Protein AF-A0A1H7UWY0-F1 (afdb_monomer_lite)

Foldseek 3Di:
DDLDQDLAPDAAKAKAFDPQAAPDCPRPLNVVLVVVVADEDEDDDQDDGRIKIAGLVSSYIYHDDPPDDPYDHPPNDHDYSVVVVVVSVVCVVCVPPPPPPCPPVSVVVVVVVVVCVVVVVVVVVVVLVVVCVVVDDLVRLQLVLLVLQCPDPVCVVPPVVRDSVVSVVLCPPPQNVVVSVVCVVVSPHSNVCSVCVVVSRD

pLDDT: mean 87.14, std 12.64, range [29.8, 98.38]

Sequence (202 aa):
MSNERKLKEGAATFYIYDKNLHHKDNDPFLLWLKDEGFKVELFGHSNVDNAIYVNINSKVYTWGMAGVGLCPVVGNHAIHIDEFKQIYGIFKKYSNFVFSIYTEEEQKKYDEYMAMIPIWEEQAKRAKEEYFALNPTFEKWISDVADCIVNDPWYKEHRPDYSKEEILKVAEDPWYKKLLVGYFREQDMPANIASEWDIITM

Structure (mmCIF, N/CA/C/O backbone):
data_AF-A0A1H7UWY0-F1
#
_entry.id   AF-A0A1H7UWY0-F1
#
loop_
_atom_site.group_PDB
_atom_site.id
_atom_site.type_symbol
_atom_site.label_atom_id
_atom_site.label_alt_id
_atom_site.label_comp_id
_atom_site.label_asym_id
_atom_site.label_entity_id
_atom_site.label_seq_id
_atom_site.pdbx_PDB_ins_code
_atom_site.Cartn_x
_atom_site.Cartn_y
_atom_site.Cartn_z
_atom_site.occupancy
_atom_site.B_iso_or_equiv
_atom_site.auth_seq_id
_atom_site.auth_comp_id
_atom_site.auth_asym_id
_atom_site.auth_atom_id
_atom_site.pdbx_PDB_model_num
ATOM 1 N N . MET A 1 1 ? 5.602 20.736 -21.459 1.00 34.41 1 MET A N 1
ATOM 2 C CA . MET A 1 1 ? 6.774 19.856 -21.263 1.00 34.41 1 MET A CA 1
ATOM 3 C C . MET A 1 1 ? 7.424 19.659 -22.621 1.00 34.41 1 MET A C 1
ATOM 5 O O . MET A 1 1 ? 6.695 19.450 -23.582 1.00 34.41 1 MET A O 1
ATOM 9 N N . SER A 1 2 ? 8.738 19.858 -22.731 1.00 29.80 2 SER A N 1
ATOM 10 C CA . SER A 1 2 ? 9.477 19.684 -23.989 1.00 29.80 2 SER A CA 1
ATOM 11 C C . SER A 1 2 ? 9.280 18.255 -24.515 1.00 29.80 2 SER A C 1
ATOM 13 O O . SER A 1 2 ? 9.452 17.310 -23.756 1.00 29.80 2 SER A O 1
ATOM 15 N N . ASN A 1 3 ? 8.902 18.099 -25.788 1.00 38.81 3 ASN A N 1
ATOM 16 C CA . ASN A 1 3 ? 8.724 16.810 -26.482 1.00 38.81 3 ASN A CA 1
ATOM 17 C C . ASN A 1 3 ? 10.066 16.149 -26.871 1.00 38.81 3 ASN A C 1
ATOM 19 O O . ASN A 1 3 ? 10.125 15.332 -27.796 1.00 38.81 3 ASN A O 1
ATOM 23 N N . GLU A 1 4 ? 11.165 16.542 -26.232 1.00 46.50 4 GLU A N 1
ATOM 24 C CA . GLU A 1 4 ? 12.482 15.988 -26.517 1.00 46.50 4 GLU A CA 1
ATOM 25 C C . GLU A 1 4 ? 12.571 14.556 -25.973 1.00 46.50 4 GLU A C 1
ATOM 27 O O . GLU A 1 4 ? 12.045 14.243 -24.912 1.00 46.50 4 GLU A O 1
ATOM 32 N N . ARG A 1 5 ? 13.159 13.656 -26.769 1.00 56.62 5 ARG A N 1
ATOM 33 C CA . ARG A 1 5 ? 13.434 12.266 -26.391 1.00 56.62 5 ARG A CA 1
ATOM 34 C C . ARG A 1 5 ? 14.942 12.142 -26.240 1.00 56.62 5 ARG A C 1
ATOM 36 O O . ARG A 1 5 ? 15.619 12.037 -27.261 1.00 56.62 5 ARG A O 1
ATOM 43 N N . LYS A 1 6 ? 15.465 12.189 -25.016 1.00 69.12 6 LYS A N 1
ATOM 44 C CA . LYS A 1 6 ? 16.912 12.049 -24.769 1.00 69.12 6 LYS A CA 1
ATOM 45 C C . LYS A 1 6 ? 17.239 10.768 -24.010 1.00 69.12 6 LYS A C 1
ATOM 47 O O . LYS A 1 6 ? 16.462 10.300 -23.177 1.00 69.12 6 LYS A O 1
ATOM 52 N N . LEU A 1 7 ? 18.439 10.232 -24.231 1.00 69.56 7 LEU A N 1
ATOM 53 C CA . LEU A 1 7 ? 18.969 9.088 -23.477 1.00 69.56 7 LEU A CA 1
ATOM 54 C C . LEU A 1 7 ? 19.039 9.355 -21.962 1.00 69.56 7 LEU A C 1
ATOM 56 O O . LEU A 1 7 ? 18.802 8.453 -21.162 1.00 69.56 7 LEU A O 1
ATOM 60 N N . LYS A 1 8 ? 19.366 10.595 -21.574 1.00 63.41 8 LYS A N 1
ATOM 61 C CA . LYS A 1 8 ? 19.562 11.012 -20.172 1.00 63.41 8 LYS A CA 1
ATOM 62 C C . LYS A 1 8 ? 18.269 11.401 -19.446 1.00 63.41 8 LYS A C 1
ATOM 64 O O . LYS A 1 8 ? 18.325 11.733 -18.266 1.00 63.41 8 LYS A O 1
ATOM 69 N N . GLU A 1 9 ? 17.127 11.412 -20.130 1.00 62.12 9 GLU A N 1
ATOM 70 C CA . GLU A 1 9 ? 15.845 11.758 -19.514 1.00 62.12 9 GLU A CA 1
ATOM 71 C C . GLU A 1 9 ? 15.217 10.521 -18.850 1.00 62.12 9 GLU A C 1
ATOM 73 O O . GLU A 1 9 ? 14.937 9.511 -19.500 1.00 62.12 9 GLU A O 1
ATOM 78 N N . GLY A 1 10 ? 14.996 10.604 -17.534 1.00 59.41 10 GLY A N 1
ATOM 79 C CA . GLY A 1 10 ? 14.448 9.522 -16.708 1.00 59.41 10 GLY A CA 1
ATOM 80 C C . GLY A 1 10 ? 15.500 8.565 -16.121 1.00 59.41 10 GLY A C 1
ATOM 81 O O . GLY A 1 10 ? 16.693 8.695 -16.369 1.00 59.41 10 GLY A O 1
ATOM 82 N N . ALA A 1 11 ? 15.042 7.597 -15.318 1.00 66.69 11 ALA A N 1
ATOM 83 C CA . ALA A 1 11 ? 15.881 6.635 -14.584 1.00 66.69 11 ALA A CA 1
ATOM 84 C C . ALA A 1 11 ? 15.815 5.197 -15.148 1.00 66.69 11 ALA A C 1
ATOM 86 O O . ALA A 1 11 ? 15.957 4.230 -14.406 1.00 66.69 11 ALA A O 1
ATOM 87 N N . ALA A 1 12 ? 15.551 5.040 -16.449 1.00 83.19 12 ALA A N 1
ATOM 88 C CA . ALA A 1 12 ? 15.155 3.755 -17.038 1.00 83.19 12 ALA A CA 1
ATOM 89 C C . ALA A 1 12 ? 16.067 3.288 -18.187 1.00 83.19 12 ALA A C 1
ATOM 91 O O . ALA A 1 12 ? 15.601 2.683 -19.156 1.00 83.19 12 ALA A O 1
ATOM 92 N N . THR A 1 13 ? 17.366 3.590 -18.104 1.00 92.69 13 THR A N 1
ATOM 93 C CA . THR A 1 13 ? 18.346 3.104 -19.083 1.00 92.69 13 THR A CA 1
ATOM 94 C C . THR A 1 13 ? 18.921 1.760 -18.659 1.00 92.69 13 THR A C 1
ATOM 96 O O . THR A 1 13 ? 19.426 1.606 -17.549 1.00 92.69 13 THR A O 1
ATOM 99 N N . PHE A 1 14 ? 18.890 0.795 -19.569 1.00 94.56 14 PHE A N 1
ATOM 100 C CA . PHE A 1 14 ? 19.542 -0.499 -19.429 1.00 94.56 14 PHE A CA 1
ATOM 101 C C . PHE A 1 14 ? 20.822 -0.514 -20.255 1.00 94.56 14 PHE A C 1
ATOM 103 O O . PHE A 1 14 ? 20.837 -0.034 -21.390 1.00 94.56 14 PHE A O 1
ATOM 110 N N . TYR A 1 15 ? 21.888 -1.069 -19.683 1.00 93.88 15 TYR A N 1
ATOM 111 C CA . TYR A 1 15 ? 23.100 -1.386 -20.425 1.00 93.88 15 TYR A CA 1
ATOM 112 C C . TYR A 1 15 ? 23.024 -2.839 -20.868 1.00 93.88 15 TYR A C 1
ATOM 114 O O . TYR A 1 15 ? 22.853 -3.732 -20.044 1.00 93.88 15 TYR A O 1
ATOM 122 N N . ILE A 1 16 ? 23.108 -3.071 -22.168 1.00 94.81 16 ILE A N 1
ATOM 123 C CA . ILE A 1 16 ? 22.978 -4.395 -22.760 1.00 94.81 16 ILE A CA 1
ATOM 124 C C . ILE A 1 16 ? 24.326 -4.767 -23.351 1.00 94.81 16 ILE A C 1
ATOM 126 O O . ILE A 1 16 ? 24.886 -4.005 -24.143 1.00 94.81 16 ILE A O 1
ATOM 130 N N . TYR A 1 17 ? 24.833 -5.934 -22.965 1.00 93.81 17 TYR A N 1
ATOM 131 C CA . TYR A 1 17 ? 26.036 -6.510 -23.542 1.00 93.81 17 TYR A CA 1
ATOM 132 C C . TYR A 1 17 ? 25.735 -7.902 -24.088 1.00 93.81 17 TYR A C 1
ATOM 134 O O . TYR A 1 17 ? 25.351 -8.797 -23.340 1.00 93.81 17 TYR A O 1
ATOM 142 N N . ASP A 1 18 ? 25.933 -8.099 -25.389 1.00 92.81 18 ASP A N 1
ATOM 143 C CA . ASP A 1 18 ? 25.704 -9.390 -26.031 1.00 92.81 18 ASP A CA 1
ATOM 144 C C . ASP A 1 18 ? 26.638 -9.591 -27.221 1.00 92.81 18 ASP A C 1
ATOM 146 O O . ASP A 1 18 ? 26.755 -8.724 -28.082 1.00 92.81 18 ASP A O 1
ATOM 150 N N . LYS A 1 19 ? 27.289 -10.755 -27.303 1.00 90.69 19 LYS A N 1
ATOM 151 C CA . LYS A 1 19 ? 28.262 -11.071 -28.366 1.00 90.69 19 LYS A CA 1
ATOM 152 C C . LYS A 1 19 ? 27.645 -11.125 -29.766 1.00 90.69 19 LYS A C 1
ATOM 154 O O . LYS A 1 19 ? 28.377 -11.110 -30.753 1.00 90.69 19 LYS A O 1
ATOM 159 N N . ASN A 1 20 ? 26.324 -11.261 -29.845 1.00 87.62 20 ASN A N 1
ATOM 160 C CA . ASN A 1 20 ? 25.591 -11.288 -31.106 1.00 87.62 20 ASN A CA 1
ATOM 161 C C . ASN A 1 20 ? 25.199 -9.886 -31.591 1.00 87.62 20 ASN A C 1
ATOM 163 O O . ASN A 1 20 ? 24.578 -9.772 -32.643 1.00 87.62 20 ASN A O 1
ATOM 167 N N . LEU A 1 21 ? 25.511 -8.839 -30.820 1.00 89.44 21 LEU A N 1
ATOM 168 C CA . LEU A 1 21 ? 25.145 -7.468 -31.135 1.00 89.44 21 LEU A CA 1
ATOM 169 C C . LEU A 1 21 ? 26.217 -6.825 -32.020 1.00 89.44 21 LEU A C 1
ATOM 171 O O . LEU A 1 21 ? 27.367 -6.630 -31.618 1.00 89.44 21 LEU A O 1
ATOM 175 N N . HIS A 1 22 ? 25.817 -6.436 -33.224 1.00 85.19 22 HIS A N 1
ATOM 176 C CA . HIS A 1 22 ? 26.724 -5.886 -34.222 1.00 85.19 22 HIS A CA 1
ATOM 177 C C . HIS A 1 22 ? 26.339 -4.466 -34.630 1.00 85.19 22 HIS A C 1
ATOM 179 O O . HIS A 1 22 ? 25.165 -4.149 -34.802 1.00 85.19 22 HIS A O 1
ATOM 185 N N . HIS A 1 23 ? 27.350 -3.632 -34.893 1.00 79.62 23 HIS A N 1
ATOM 186 C CA . HIS A 1 23 ? 27.241 -2.270 -35.439 1.00 79.62 23 HIS A CA 1
ATOM 187 C C . HIS A 1 23 ? 26.724 -2.228 -36.902 1.00 79.62 23 HIS A C 1
ATOM 189 O O . HIS A 1 23 ? 27.227 -1.487 -37.746 1.00 79.62 23 HIS A O 1
ATOM 195 N N . LYS A 1 24 ? 25.735 -3.058 -37.248 1.00 81.56 24 LYS A N 1
ATOM 196 C CA . LYS A 1 24 ? 25.146 -3.162 -38.586 1.00 81.56 24 LYS A CA 1
ATOM 197 C C . LYS A 1 24 ? 23.663 -2.834 -38.520 1.00 81.56 24 LYS A C 1
ATOM 199 O O . LYS A 1 24 ? 22.949 -3.347 -37.669 1.00 81.56 24 LYS A O 1
ATOM 204 N N . ASP A 1 25 ? 23.173 -2.048 -39.474 1.00 74.94 25 ASP A N 1
ATOM 205 C CA . ASP A 1 25 ? 21.766 -1.625 -39.508 1.00 74.94 25 ASP A CA 1
ATOM 206 C C . ASP A 1 25 ? 20.748 -2.771 -39.608 1.00 74.94 25 ASP A C 1
ATOM 208 O O . ASP A 1 25 ? 19.576 -2.569 -39.280 1.00 74.94 25 ASP A O 1
ATOM 212 N N . ASN A 1 26 ? 21.192 -3.949 -40.055 1.00 85.50 26 ASN A N 1
ATOM 213 C CA . ASN A 1 26 ? 20.399 -5.168 -40.184 1.00 85.50 26 ASN A CA 1
ATOM 214 C C . ASN A 1 26 ? 20.529 -6.130 -38.989 1.00 85.50 26 ASN A C 1
ATOM 216 O O . ASN A 1 26 ? 20.065 -7.266 -39.082 1.00 85.50 26 ASN A O 1
ATOM 220 N N . ASP A 1 27 ? 21.167 -5.708 -37.897 1.00 91.81 27 ASP A N 1
ATOM 221 C CA . ASP A 1 27 ? 21.230 -6.492 -36.669 1.00 91.81 27 ASP A CA 1
ATOM 222 C C . ASP A 1 27 ? 19.805 -6.802 -36.149 1.00 91.81 27 ASP A C 1
ATOM 224 O O . ASP A 1 27 ? 18.975 -5.886 -36.047 1.00 91.81 27 ASP A O 1
ATOM 228 N N . PRO A 1 28 ? 19.482 -8.071 -35.822 1.00 94.38 28 PRO A N 1
ATOM 229 C CA . PRO A 1 28 ? 18.132 -8.462 -35.418 1.00 94.38 28 PRO A CA 1
ATOM 230 C C . PRO A 1 28 ? 17.597 -7.704 -34.201 1.00 94.38 28 PRO A C 1
ATOM 232 O O . PRO A 1 28 ? 16.393 -7.455 -34.108 1.00 94.38 28 PRO A O 1
ATOM 235 N N . PHE A 1 29 ? 18.466 -7.339 -33.257 1.00 95.25 29 PHE A N 1
ATOM 236 C CA . PHE A 1 29 ? 18.055 -6.598 -32.075 1.00 95.25 29 PHE A CA 1
ATOM 237 C C . PHE A 1 29 ? 17.784 -5.129 -32.400 1.00 95.25 29 PHE A C 1
ATOM 239 O O . PHE A 1 29 ? 16.782 -4.586 -31.937 1.00 95.25 29 PHE A O 1
ATOM 246 N N . LEU A 1 30 ? 18.594 -4.505 -33.260 1.00 93.56 30 LEU A N 1
ATOM 247 C CA . LEU A 1 30 ? 18.342 -3.133 -33.714 1.00 93.56 30 LEU A CA 1
ATOM 248 C C . LEU A 1 30 ? 17.053 -3.021 -34.533 1.00 93.56 30 LEU A C 1
ATOM 250 O O . LEU A 1 30 ? 16.309 -2.054 -34.372 1.00 93.56 30 LEU A O 1
ATOM 254 N N . LEU A 1 31 ? 16.772 -4.001 -35.396 1.00 95.06 31 LEU A N 1
ATOM 255 C CA . LEU A 1 31 ? 15.511 -4.060 -36.138 1.00 95.06 31 LEU A CA 1
ATOM 256 C C . LEU A 1 31 ? 14.316 -4.192 -35.190 1.00 95.06 31 LEU A C 1
ATOM 258 O O . LEU A 1 31 ? 13.332 -3.475 -35.350 1.00 95.06 31 LEU A O 1
ATOM 262 N N . TRP A 1 32 ? 14.432 -5.041 -34.167 1.00 96.50 32 TRP A N 1
ATOM 263 C CA . TRP A 1 32 ? 13.403 -5.188 -33.140 1.00 96.50 32 TRP A CA 1
ATOM 264 C C . TRP A 1 32 ? 13.196 -3.895 -32.330 1.00 96.50 32 TRP A C 1
ATOM 266 O O . TRP A 1 32 ? 12.060 -3.485 -32.118 1.00 96.50 32 TRP A O 1
ATOM 276 N N . LEU A 1 33 ? 14.269 -3.191 -31.944 1.00 95.31 33 LEU A N 1
ATOM 277 C CA . LEU A 1 33 ? 14.169 -1.884 -31.280 1.00 95.31 33 LEU A CA 1
ATOM 278 C C . LEU A 1 33 ? 13.436 -0.858 -32.160 1.00 95.31 33 LEU A C 1
ATOM 280 O O . LEU A 1 33 ? 12.570 -0.130 -31.675 1.00 95.31 33 LEU A O 1
ATOM 284 N N . LYS A 1 34 ? 13.756 -0.806 -33.459 1.00 94.44 34 LYS A N 1
ATOM 285 C CA . LYS A 1 34 ? 13.090 0.089 -34.419 1.00 94.44 34 LYS A CA 1
ATOM 286 C C . LYS A 1 34 ? 11.597 -0.239 -34.558 1.00 94.44 34 LYS A C 1
ATOM 288 O O . LYS A 1 34 ? 10.788 0.687 -34.542 1.00 94.44 34 LYS A O 1
ATOM 293 N N . ASP A 1 35 ? 11.237 -1.521 -34.641 1.00 96.12 35 ASP A N 1
ATOM 294 C CA . ASP A 1 35 ? 9.842 -1.992 -34.703 1.00 96.12 35 ASP A CA 1
ATOM 295 C C . ASP A 1 35 ? 9.047 -1.609 -33.441 1.00 96.12 35 ASP A C 1
ATOM 297 O O . ASP A 1 35 ? 7.921 -1.122 -33.511 1.00 96.12 35 ASP A O 1
ATOM 301 N N . GLU A 1 36 ? 9.690 -1.678 -32.274 1.00 94.62 36 GLU A N 1
ATOM 302 C CA . GLU A 1 36 ? 9.126 -1.226 -30.996 1.00 94.62 36 GLU A CA 1
ATOM 303 C C . GLU A 1 36 ? 9.091 0.313 -30.834 1.00 94.62 36 GLU A C 1
ATOM 305 O O . GLU A 1 36 ? 8.663 0.850 -29.800 1.00 94.62 36 GLU A O 1
ATOM 310 N N . GLY A 1 37 ? 9.509 1.056 -31.863 1.00 93.62 37 GLY A N 1
ATOM 311 C CA . GLY A 1 37 ? 9.442 2.514 -31.934 1.00 93.62 37 GLY A CA 1
ATOM 312 C C . GLY A 1 37 ? 10.591 3.242 -31.238 1.00 93.62 37 GLY A C 1
ATOM 313 O O . GLY A 1 37 ? 10.463 4.442 -30.958 1.00 93.62 37 GLY A O 1
ATOM 314 N N . PHE A 1 38 ? 11.693 2.546 -30.944 1.00 93.75 38 PHE A N 1
ATOM 315 C CA . PHE A 1 38 ? 12.902 3.173 -30.428 1.00 93.75 38 PHE A CA 1
ATOM 316 C C . PHE A 1 38 ? 13.662 3.923 -31.524 1.00 93.75 38 PHE A C 1
ATOM 318 O O . PHE A 1 38 ? 13.678 3.528 -32.691 1.00 93.75 38 PHE A O 1
ATOM 325 N N . LYS A 1 39 ? 14.318 5.019 -31.137 1.00 91.38 39 LYS A N 1
ATOM 326 C CA . LYS A 1 39 ? 15.138 5.848 -32.025 1.00 91.38 39 LYS A CA 1
ATOM 327 C C . LYS A 1 39 ? 16.599 5.810 -31.602 1.00 91.38 39 LYS A C 1
ATOM 329 O O . LYS A 1 39 ? 16.905 5.831 -30.414 1.00 91.38 39 LYS A O 1
ATOM 334 N N . VAL A 1 40 ? 17.497 5.792 -32.580 1.00 90.12 40 VAL A N 1
ATOM 335 C CA . VAL A 1 40 ? 18.928 5.939 -32.315 1.00 90.12 40 VAL A CA 1
ATOM 336 C C . VAL A 1 40 ? 19.248 7.392 -31.956 1.00 90.12 40 VAL A C 1
ATOM 338 O O . VAL A 1 40 ? 18.783 8.315 -32.626 1.00 90.12 40 VAL A O 1
ATOM 341 N N . GLU A 1 41 ? 20.058 7.592 -30.922 1.00 86.62 41 GLU A N 1
ATOM 342 C CA . GLU A 1 41 ? 20.702 8.868 -30.609 1.00 86.62 41 GLU A CA 1
ATOM 343 C C . GLU A 1 41 ? 22.214 8.661 -30.699 1.00 86.62 41 GLU A C 1
ATOM 345 O O . GLU A 1 41 ? 22.777 7.779 -30.053 1.00 86.62 41 GLU A O 1
ATOM 350 N N . LEU A 1 42 ? 22.880 9.428 -31.557 1.00 79.12 42 LEU A N 1
ATOM 351 C CA . LEU A 1 42 ? 24.310 9.268 -31.800 1.00 79.12 42 LEU A CA 1
ATOM 352 C C . LEU A 1 42 ? 25.086 10.198 -30.870 1.00 79.12 42 LEU A C 1
ATOM 354 O O . LEU A 1 42 ? 25.029 11.418 -31.013 1.00 79.12 42 LEU A O 1
ATOM 358 N N . PHE A 1 43 ? 25.834 9.615 -29.937 1.00 70.06 43 PHE A N 1
ATOM 359 C CA . PHE A 1 43 ? 26.798 10.338 -29.117 1.00 70.06 43 PHE A CA 1
ATOM 360 C C . PHE A 1 43 ? 28.202 10.037 -29.636 1.00 70.06 43 PHE A C 1
ATOM 362 O O . PHE A 1 43 ? 28.595 8.878 -29.669 1.00 70.06 43 PHE A O 1
ATOM 369 N N . GLY A 1 44 ? 28.957 11.076 -30.010 1.00 64.81 44 GLY A N 1
ATOM 370 C CA . GLY A 1 44 ? 30.393 10.996 -30.311 1.00 64.81 44 GLY A CA 1
ATOM 371 C C . GLY A 1 44 ? 30.824 9.853 -31.246 1.00 64.81 44 GLY A C 1
ATOM 372 O O . GLY A 1 44 ? 30.094 9.444 -32.146 1.00 64.81 44 GLY A O 1
ATOM 373 N N . HIS A 1 45 ? 32.046 9.354 -31.034 1.00 62.88 45 HIS A N 1
ATOM 374 C CA . HIS A 1 45 ? 32.591 8.188 -31.734 1.00 62.88 45 HIS A CA 1
ATOM 375 C C . HIS A 1 45 ? 32.330 6.923 -30.909 1.00 62.88 45 HIS A C 1
ATOM 377 O O . HIS A 1 45 ? 33.172 6.509 -30.113 1.00 62.88 45 HIS A O 1
ATOM 383 N N . SER A 1 46 ? 31.150 6.325 -31.066 1.00 62.81 46 SER A N 1
ATOM 384 C CA . SER A 1 46 ? 30.858 5.002 -30.508 1.00 62.81 46 SER A CA 1
ATOM 385 C C . SER A 1 46 ? 31.872 3.971 -31.013 1.00 62.81 46 SER A C 1
ATOM 387 O O . SER A 1 46 ? 32.135 3.907 -32.214 1.00 62.81 46 SER A O 1
ATOM 389 N N . ASN A 1 47 ? 32.462 3.194 -30.106 1.00 67.44 47 ASN A N 1
ATOM 390 C CA . ASN A 1 47 ? 33.619 2.349 -30.419 1.00 67.44 47 ASN A CA 1
ATOM 391 C C . ASN A 1 47 ? 33.595 0.966 -29.751 1.00 67.44 47 ASN A C 1
ATOM 393 O O . ASN A 1 47 ? 34.602 0.260 -29.803 1.00 67.44 47 ASN A O 1
ATOM 397 N N . VAL A 1 48 ? 32.484 0.583 -29.113 1.00 75.31 48 VAL A N 1
ATOM 398 C CA . VAL A 1 48 ? 32.359 -0.720 -28.451 1.00 75.31 48 VAL A CA 1
ATOM 399 C C . VAL A 1 48 ? 31.334 -1.572 -29.174 1.00 75.31 48 VAL A C 1
ATOM 401 O O . VAL A 1 48 ? 30.127 -1.402 -29.005 1.00 75.31 48 VAL A O 1
ATOM 404 N N . ASP A 1 49 ? 31.840 -2.541 -29.932 1.00 78.69 49 ASP A N 1
ATOM 405 C CA . ASP A 1 49 ? 31.021 -3.646 -30.412 1.00 78.69 49 ASP A CA 1
ATOM 406 C C . ASP A 1 49 ? 30.460 -4.432 -29.225 1.00 78.69 49 ASP A C 1
ATOM 408 O O . ASP A 1 49 ? 31.110 -4.579 -28.185 1.00 78.69 49 ASP A O 1
ATOM 412 N N . ASN A 1 50 ? 29.271 -5.003 -29.410 1.00 90.25 50 ASN A N 1
ATOM 413 C CA . ASN A 1 50 ? 28.570 -5.821 -28.423 1.00 90.25 50 ASN A CA 1
ATOM 414 C C . ASN A 1 50 ? 27.947 -5.066 -27.238 1.00 90.25 50 ASN A C 1
ATOM 416 O O . ASN A 1 50 ? 27.404 -5.726 -26.359 1.00 90.25 50 ASN A O 1
ATOM 420 N N . ALA A 1 51 ? 27.984 -3.727 -27.195 1.00 91.62 51 ALA A N 1
ATOM 421 C CA . ALA A 1 51 ? 27.431 -2.942 -26.088 1.00 91.62 51 ALA A CA 1
ATOM 422 C C . ALA A 1 51 ? 26.469 -1.832 -26.542 1.00 91.62 51 ALA A C 1
ATOM 424 O O . ALA A 1 51 ? 26.813 -1.012 -27.391 1.00 91.62 51 ALA A O 1
ATOM 425 N N . ILE A 1 52 ? 25.290 -1.741 -25.923 1.00 93.19 52 ILE A N 1
ATOM 426 C CA . ILE A 1 52 ? 24.266 -0.736 -26.250 1.00 93.19 52 ILE A CA 1
ATOM 427 C C . ILE A 1 52 ? 23.524 -0.271 -24.994 1.00 93.19 52 ILE A C 1
ATOM 429 O O . ILE A 1 52 ? 23.202 -1.054 -24.105 1.00 93.19 52 ILE A O 1
ATOM 433 N N . TYR A 1 53 ? 23.250 1.025 -24.915 1.00 93.12 53 TYR A N 1
ATOM 434 C CA . TYR A 1 53 ? 22.384 1.635 -23.914 1.00 93.12 53 TYR A CA 1
ATOM 435 C C . TYR A 1 53 ? 20.984 1.788 -24.496 1.00 93.12 53 TYR A C 1
ATOM 437 O O . TYR A 1 53 ? 20.838 2.322 -25.595 1.00 93.12 53 TYR A O 1
ATOM 445 N N . VAL A 1 54 ? 19.958 1.370 -23.757 1.00 94.31 54 VAL A N 1
ATOM 446 C CA . VAL A 1 54 ? 18.555 1.488 -24.176 1.00 94.31 54 VAL A CA 1
ATOM 447 C C . VAL A 1 54 ? 17.723 2.094 -23.051 1.00 94.31 54 VAL A C 1
ATOM 449 O O . VAL A 1 54 ? 17.586 1.499 -21.986 1.00 94.31 54 VAL A O 1
ATOM 452 N N . ASN A 1 55 ? 17.151 3.274 -23.286 1.00 92.44 55 ASN A N 1
ATOM 453 C CA . ASN A 1 55 ? 16.219 3.932 -22.373 1.00 92.44 55 ASN A CA 1
ATOM 454 C C . ASN A 1 55 ? 14.778 3.599 -22.775 1.00 92.44 55 ASN A C 1
ATOM 456 O O . ASN A 1 55 ? 14.315 3.981 -23.855 1.00 92.44 55 ASN A O 1
ATOM 460 N N . ILE A 1 56 ? 14.065 2.882 -21.902 1.00 91.00 56 ILE A N 1
ATOM 461 C CA . ILE A 1 56 ? 12.696 2.421 -22.180 1.00 91.00 56 ILE A CA 1
ATOM 462 C C . ILE A 1 5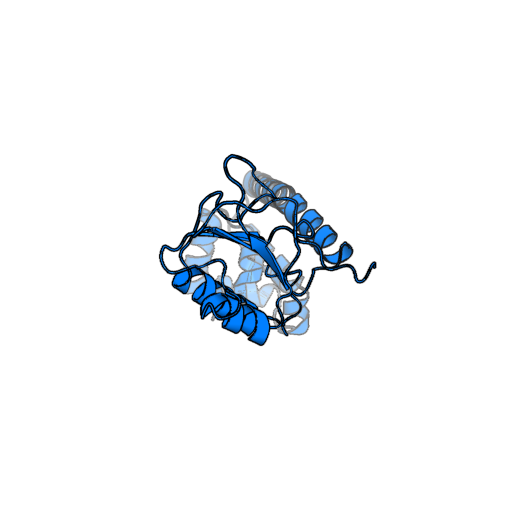6 ? 11.651 3.540 -22.096 1.00 91.00 56 ILE A C 1
ATOM 464 O O . ILE A 1 56 ? 10.627 3.451 -22.772 1.00 91.00 56 ILE A O 1
ATOM 468 N N . ASN A 1 57 ? 11.914 4.603 -21.327 1.00 86.25 57 ASN A N 1
ATOM 469 C CA . ASN A 1 57 ? 10.979 5.714 -21.141 1.00 86.25 57 ASN A CA 1
ATOM 470 C C . ASN A 1 57 ? 10.989 6.645 -22.354 1.00 86.25 57 ASN A C 1
ATOM 472 O O . ASN A 1 57 ? 9.942 6.929 -22.933 1.00 86.25 57 ASN A O 1
ATOM 476 N N . SER A 1 58 ? 12.175 7.099 -22.769 1.00 86.19 58 SER A N 1
ATOM 477 C CA . SER A 1 58 ? 12.314 7.980 -23.936 1.00 86.19 58 SER A CA 1
ATOM 478 C C . SER A 1 58 ? 12.282 7.220 -25.265 1.00 86.19 58 SER A C 1
ATOM 480 O O . SER A 1 58 ? 12.170 7.841 -26.327 1.00 86.19 58 SER A O 1
ATOM 482 N N . LYS A 1 59 ? 12.331 5.880 -25.215 1.00 90.62 59 LYS A N 1
ATOM 483 C CA . LYS A 1 59 ? 12.482 4.992 -26.373 1.00 90.62 59 LYS A CA 1
ATOM 484 C C . LYS A 1 59 ? 13.664 5.420 -27.244 1.00 90.62 59 LYS A C 1
ATOM 486 O O . LYS A 1 59 ? 13.534 5.626 -28.452 1.00 90.62 59 LYS A O 1
ATOM 491 N N . VAL A 1 60 ? 14.822 5.573 -26.614 1.00 91.62 60 VAL A N 1
ATOM 492 C CA . VAL A 1 60 ? 16.073 5.948 -27.278 1.00 91.62 60 VAL A CA 1
ATOM 493 C C . VAL A 1 60 ? 17.145 4.910 -26.989 1.00 91.62 60 VAL A C 1
ATOM 495 O O . VAL A 1 60 ? 17.200 4.370 -25.886 1.00 91.62 60 VAL A O 1
ATOM 498 N N . TYR A 1 61 ? 18.004 4.638 -27.968 1.00 92.75 61 TYR A N 1
ATOM 499 C CA . TYR A 1 61 ? 19.187 3.809 -27.771 1.00 92.75 61 TYR A CA 1
ATOM 500 C C . TYR A 1 61 ? 20.447 4.437 -28.366 1.00 92.75 61 TYR A C 1
ATOM 502 O O . TYR A 1 61 ? 20.386 5.210 -29.324 1.00 92.75 61 TYR A O 1
ATOM 510 N N . THR A 1 62 ? 21.602 4.074 -27.815 1.00 91.25 62 THR A N 1
ATOM 511 C CA . THR A 1 62 ? 22.916 4.451 -28.344 1.00 91.25 62 THR A CA 1
ATOM 512 C C . THR A 1 62 ? 23.952 3.374 -28.062 1.00 91.25 62 THR A C 1
ATOM 514 O O . THR A 1 62 ? 23.787 2.567 -27.152 1.00 91.25 62 THR A O 1
ATOM 517 N N . TRP A 1 63 ? 25.037 3.370 -28.821 1.00 90.81 63 TRP A N 1
ATOM 518 C CA . TRP A 1 63 ? 26.122 2.409 -28.665 1.00 90.81 63 TRP A CA 1
ATOM 519 C C . TRP A 1 63 ? 27.022 2.726 -27.472 1.00 90.81 63 TRP A C 1
ATOM 521 O O . TRP A 1 63 ? 27.199 3.884 -27.085 1.00 90.81 63 TRP A O 1
ATOM 531 N N . GLY A 1 64 ? 27.613 1.676 -26.904 1.00 86.94 64 GLY A N 1
ATOM 532 C CA . GLY A 1 64 ? 28.569 1.786 -25.815 1.00 86.94 64 GLY A CA 1
ATOM 533 C C . GLY A 1 64 ? 29.852 2.523 -26.207 1.00 86.94 64 GLY A C 1
ATOM 534 O O . GLY A 1 64 ? 30.274 2.542 -27.367 1.00 86.94 64 GLY A O 1
ATOM 535 N N . MET A 1 65 ? 30.492 3.116 -25.199 1.00 84.56 65 MET A N 1
ATOM 536 C CA . MET A 1 65 ? 31.802 3.753 -25.314 1.00 84.56 65 MET A CA 1
ATOM 537 C C . MET A 1 65 ? 32.765 3.174 -24.284 1.00 84.56 65 MET A C 1
ATOM 539 O O . MET A 1 65 ? 32.432 3.048 -23.103 1.00 84.56 65 MET A O 1
ATOM 543 N N . ALA A 1 66 ? 33.978 2.839 -24.718 1.00 77.75 66 ALA A N 1
ATOM 544 C CA . ALA A 1 66 ? 34.972 2.235 -23.841 1.00 77.75 66 ALA A CA 1
ATOM 545 C C . ALA A 1 66 ? 35.403 3.238 -22.761 1.00 77.75 66 ALA A C 1
ATOM 547 O O . ALA A 1 66 ? 35.870 4.332 -23.072 1.00 77.75 66 ALA A O 1
ATOM 548 N N . GLY A 1 67 ? 35.252 2.860 -21.488 1.00 74.56 67 GLY A N 1
ATOM 549 C CA . GLY A 1 67 ? 35.667 3.684 -20.348 1.00 74.56 67 GLY A CA 1
ATOM 550 C C . GLY A 1 67 ? 34.784 4.905 -20.066 1.00 74.56 67 GLY A C 1
ATOM 551 O O . GLY A 1 67 ? 35.151 5.723 -19.226 1.00 74.56 67 GLY A O 1
ATOM 552 N N . VAL A 1 68 ? 33.628 5.039 -20.729 1.00 78.06 68 VAL A N 1
ATOM 553 C CA . VAL A 1 68 ? 32.721 6.184 -20.560 1.00 78.06 68 VAL A CA 1
ATOM 554 C C . VAL A 1 68 ? 31.326 5.699 -20.169 1.00 78.06 68 VAL A C 1
ATOM 556 O O . VAL A 1 68 ? 30.604 5.120 -20.976 1.00 78.06 68 VAL A O 1
ATOM 559 N N . GLY A 1 69 ? 30.916 5.985 -18.931 1.00 80.69 69 GLY A N 1
ATOM 560 C CA . GLY A 1 69 ? 29.529 5.814 -18.498 1.00 80.69 69 GLY A CA 1
ATOM 561 C C . GLY A 1 69 ? 28.655 6.947 -19.035 1.00 80.69 69 GLY A C 1
ATOM 562 O O . GLY A 1 69 ? 28.717 8.064 -18.525 1.00 80.69 69 GLY A O 1
ATOM 563 N N . LEU A 1 70 ? 27.849 6.678 -20.068 1.00 81.38 70 LEU A N 1
ATOM 564 C CA . LEU A 1 70 ? 27.032 7.709 -20.733 1.00 81.38 70 LEU A CA 1
ATOM 565 C C . LEU A 1 70 ? 25.894 8.247 -19.852 1.00 81.38 70 LEU A C 1
ATOM 567 O O . LEU A 1 70 ? 25.563 9.437 -19.911 1.00 81.38 70 LEU A O 1
ATOM 571 N N . CYS A 1 71 ? 25.300 7.378 -19.037 1.00 82.38 71 CYS A N 1
ATOM 572 C CA . CYS A 1 71 ? 24.261 7.701 -18.068 1.00 82.38 71 CYS A CA 1
ATOM 573 C C . CYS A 1 71 ? 24.213 6.632 -16.959 1.00 82.38 71 CYS A C 1
ATOM 575 O O . CYS A 1 71 ? 24.779 5.549 -17.137 1.00 82.38 71 CYS A O 1
ATOM 577 N N . PRO A 1 72 ? 23.526 6.901 -15.834 1.00 85.50 72 PRO A N 1
ATOM 578 C CA . PRO A 1 72 ? 23.171 5.865 -14.869 1.00 85.50 72 PRO A CA 1
ATOM 579 C C . PRO A 1 72 ? 22.373 4.742 -15.540 1.00 85.50 72 PRO A C 1
ATOM 581 O O . PRO A 1 72 ? 21.580 5.002 -16.450 1.00 85.50 72 PRO A O 1
ATOM 584 N N . VAL A 1 73 ? 22.587 3.504 -15.094 1.00 88.75 73 VAL A N 1
ATOM 585 C CA . VAL A 1 73 ? 21.913 2.316 -15.633 1.00 88.75 73 VAL A CA 1
ATOM 586 C C . VAL A 1 73 ? 21.276 1.514 -14.512 1.00 88.75 73 VAL A C 1
ATOM 588 O O . VAL A 1 73 ? 21.790 1.473 -13.393 1.00 88.75 73 VAL A O 1
ATOM 591 N N . VAL A 1 74 ? 20.152 0.871 -14.810 1.00 89.50 74 VAL A N 1
ATOM 592 C CA . VAL A 1 74 ? 19.435 0.034 -13.843 1.00 89.50 74 VAL A CA 1
ATOM 593 C C . VAL A 1 74 ? 20.348 -1.100 -13.365 1.00 89.50 74 VAL A C 1
ATOM 595 O O . VAL A 1 74 ? 20.968 -1.789 -14.170 1.00 89.50 74 VAL A O 1
ATOM 598 N N . GLY A 1 75 ? 20.458 -1.267 -12.044 1.00 87.31 75 GLY A N 1
ATOM 599 C CA . GLY A 1 75 ? 21.250 -2.335 -11.421 1.00 87.31 75 GLY A CA 1
ATOM 600 C C . GLY A 1 75 ? 22.771 -2.138 -11.442 1.00 87.31 75 GLY A C 1
ATOM 601 O O . GLY A 1 75 ? 23.477 -2.936 -10.835 1.00 87.31 75 GLY A O 1
ATOM 602 N N . ASN A 1 76 ? 23.300 -1.081 -12.072 1.00 89.62 76 ASN A N 1
ATOM 603 C CA . ASN A 1 76 ? 24.747 -0.846 -12.223 1.00 89.62 76 ASN A CA 1
ATOM 604 C C . ASN A 1 76 ? 25.515 -2.003 -12.906 1.00 89.62 76 ASN A C 1
ATOM 606 O O . ASN A 1 76 ? 26.715 -2.166 -12.680 1.00 89.62 76 ASN A O 1
ATOM 610 N N . HIS A 1 77 ? 24.852 -2.800 -13.751 1.00 89.69 77 HIS A N 1
ATOM 611 C CA . HIS A 1 77 ? 25.477 -3.879 -14.522 1.00 89.69 77 HIS A CA 1
ATOM 612 C C . HIS A 1 77 ? 24.875 -3.996 -15.930 1.00 89.69 77 HIS A C 1
ATOM 614 O O . HIS A 1 77 ? 23.841 -3.400 -16.231 1.00 89.69 77 HIS A O 1
ATOM 620 N N . ALA A 1 78 ? 25.551 -4.748 -16.804 1.00 92.69 78 ALA A N 1
ATOM 621 C CA . ALA A 1 78 ? 25.008 -5.116 -18.108 1.00 92.69 78 ALA A CA 1
ATOM 622 C C . ALA A 1 78 ? 24.018 -6.285 -17.982 1.00 92.69 78 ALA A C 1
ATOM 624 O O . ALA A 1 78 ? 24.147 -7.098 -17.065 1.00 92.69 78 ALA A O 1
ATOM 625 N N . ILE A 1 79 ? 23.081 -6.386 -18.919 1.00 95.62 79 ILE A N 1
ATOM 626 C CA . ILE A 1 79 ? 22.188 -7.540 -19.108 1.00 95.62 79 ILE A CA 1
ATOM 627 C C . ILE A 1 79 ? 22.254 -8.041 -20.558 1.00 95.62 79 ILE A C 1
ATOM 629 O O . ILE A 1 79 ? 22.761 -7.340 -21.438 1.00 95.62 79 ILE A O 1
ATOM 633 N N . HIS A 1 80 ? 21.737 -9.236 -20.816 1.00 96.81 80 HIS A N 1
ATOM 634 C CA . HIS A 1 80 ? 21.637 -9.814 -22.155 1.00 96.81 80 HIS A CA 1
ATOM 635 C C . HIS A 1 80 ? 20.379 -9.356 -22.911 1.00 96.81 80 HIS A C 1
ATOM 637 O O . HIS A 1 80 ? 19.437 -8.787 -22.349 1.00 96.81 80 HIS A O 1
ATOM 643 N N . ILE A 1 81 ? 20.368 -9.577 -24.231 1.00 96.62 81 ILE A N 1
ATOM 644 C CA . ILE A 1 81 ? 19.270 -9.148 -25.115 1.00 96.62 81 ILE A CA 1
ATOM 645 C C . ILE A 1 81 ? 17.936 -9.801 -24.726 1.00 96.62 81 ILE A C 1
ATOM 647 O O . ILE A 1 81 ? 16.890 -9.149 -24.763 1.00 96.62 81 ILE A O 1
ATOM 651 N N . ASP A 1 82 ? 17.946 -11.089 -24.395 1.00 96.62 82 ASP A N 1
ATOM 652 C CA . ASP A 1 82 ? 16.756 -11.845 -24.009 1.00 96.62 82 ASP A CA 1
ATOM 653 C C . ASP A 1 82 ? 16.183 -11.362 -22.670 1.00 96.62 82 ASP A C 1
ATOM 655 O O . ASP A 1 82 ? 14.972 -11.154 -22.569 1.00 96.62 82 ASP A O 1
ATOM 659 N N . GLU A 1 83 ? 17.043 -11.089 -21.690 1.00 96.75 83 GLU A N 1
ATOM 660 C CA . GLU A 1 83 ? 16.674 -10.481 -20.408 1.00 96.75 83 GLU A CA 1
ATOM 661 C C . GLU A 1 83 ? 16.043 -9.100 -20.618 1.00 96.75 83 GLU A C 1
ATOM 663 O O . GLU A 1 83 ? 14.965 -8.812 -20.090 1.00 96.75 83 GLU A O 1
ATOM 668 N N . PHE A 1 84 ? 16.653 -8.263 -21.465 1.00 96.38 84 PHE A N 1
ATOM 669 C CA . PHE A 1 84 ? 16.091 -6.958 -21.799 1.00 96.38 84 PHE A CA 1
ATOM 670 C C . PHE A 1 84 ? 14.709 -7.077 -22.451 1.00 96.38 84 PHE A C 1
ATOM 672 O O . PHE A 1 84 ? 13.787 -6.354 -22.071 1.00 96.38 84 PHE A O 1
ATOM 679 N N . LYS A 1 85 ? 14.527 -8.000 -23.404 1.00 96.75 85 LYS A N 1
ATOM 680 C CA . LYS A 1 85 ? 13.225 -8.228 -24.052 1.00 96.75 85 LYS A CA 1
ATOM 681 C C . LYS A 1 85 ? 12.159 -8.685 -23.058 1.00 96.75 85 LYS A C 1
ATOM 683 O O . LYS A 1 85 ? 11.016 -8.239 -23.164 1.00 96.75 85 LYS A O 1
ATOM 688 N N . GLN A 1 86 ? 12.515 -9.531 -22.089 1.00 96.88 86 GLN A N 1
ATOM 689 C CA . GLN A 1 86 ? 11.600 -9.949 -21.023 1.00 96.88 86 GLN A CA 1
ATOM 690 C C . GLN A 1 86 ? 11.178 -8.759 -20.154 1.00 96.88 86 GLN A C 1
ATOM 692 O O . GLN A 1 86 ? 9.981 -8.530 -19.971 1.00 96.88 86 GLN A O 1
ATOM 697 N N . ILE A 1 87 ? 12.143 -7.960 -19.689 1.00 94.88 87 ILE A N 1
ATOM 698 C CA . ILE A 1 87 ? 11.882 -6.749 -18.899 1.00 94.88 87 ILE A CA 1
ATOM 699 C C . ILE A 1 87 ? 10.997 -5.785 -19.693 1.00 94.88 87 ILE A C 1
ATOM 701 O O . ILE A 1 87 ? 9.955 -5.348 -19.205 1.00 94.88 87 ILE A O 1
ATOM 705 N N . TYR A 1 88 ? 11.356 -5.502 -20.945 1.00 94.62 88 TYR A N 1
ATOM 706 C CA . TYR A 1 88 ? 10.572 -4.639 -21.819 1.00 94.62 88 TYR A CA 1
ATOM 707 C C . TYR A 1 88 ? 9.139 -5.151 -22.011 1.00 94.62 88 TYR A C 1
ATOM 709 O O . TYR A 1 88 ? 8.200 -4.358 -21.976 1.00 94.62 88 TYR A O 1
ATOM 717 N N . GLY A 1 89 ? 8.948 -6.467 -22.146 1.00 94.44 89 GLY A N 1
ATOM 718 C CA . GLY A 1 89 ? 7.627 -7.090 -22.222 1.00 94.44 89 GLY A CA 1
ATOM 719 C C . GLY A 1 89 ? 6.755 -6.801 -20.996 1.00 94.44 89 GLY A C 1
ATOM 720 O O . GLY A 1 89 ? 5.565 -6.515 -21.147 1.00 94.44 89 GLY A O 1
ATOM 721 N N . ILE A 1 90 ? 7.346 -6.791 -19.796 1.00 91.62 90 ILE A N 1
ATOM 722 C CA . ILE A 1 90 ? 6.653 -6.406 -18.557 1.00 91.62 90 ILE A CA 1
ATOM 723 C C . ILE A 1 90 ? 6.218 -4.938 -18.632 1.00 91.62 90 ILE A C 1
ATOM 725 O O . ILE A 1 90 ? 5.038 -4.648 -18.448 1.00 91.62 90 ILE A O 1
ATOM 729 N N . PHE A 1 91 ? 7.126 -4.014 -18.959 1.00 88.75 91 PHE A N 1
ATOM 730 C CA . PHE A 1 91 ? 6.794 -2.584 -19.057 1.00 88.75 91 PHE A CA 1
ATOM 731 C C . PHE A 1 91 ? 5.749 -2.297 -20.143 1.00 88.75 91 PHE A C 1
ATOM 733 O O . PHE A 1 91 ? 4.809 -1.537 -19.919 1.00 88.75 91 PHE A O 1
ATOM 740 N N . LYS A 1 92 ? 5.865 -2.950 -21.303 1.00 88.50 92 LYS A N 1
ATOM 741 C CA . LYS A 1 92 ? 4.923 -2.820 -22.420 1.00 88.50 92 LYS A CA 1
ATOM 742 C C . LYS A 1 92 ? 3.521 -3.296 -22.046 1.00 88.50 92 LYS A C 1
ATOM 744 O O . LYS A 1 92 ? 2.553 -2.638 -22.411 1.00 88.50 92 LYS A O 1
ATOM 749 N N . LYS A 1 93 ? 3.392 -4.385 -21.274 1.00 88.25 93 LYS A N 1
ATOM 750 C CA . LYS A 1 93 ? 2.092 -4.857 -20.761 1.00 88.25 93 LYS A CA 1
ATOM 751 C C . LYS A 1 93 ? 1.358 -3.761 -19.978 1.00 88.25 93 LYS A C 1
ATOM 753 O O . LYS A 1 93 ? 0.133 -3.687 -20.048 1.00 88.25 93 LYS A O 1
ATOM 758 N N . TYR A 1 94 ? 2.100 -2.916 -19.262 1.00 82.94 94 TYR A N 1
ATOM 759 C CA . TYR A 1 94 ? 1.540 -1.874 -18.408 1.00 82.94 94 TYR A CA 1
ATOM 760 C C . TYR A 1 94 ? 1.602 -0.460 -19.004 1.00 82.94 94 TYR A C 1
ATOM 762 O O . TYR A 1 94 ? 1.234 0.488 -18.326 1.00 82.94 94 TYR A O 1
ATOM 770 N N . SER A 1 95 ? 1.991 -0.280 -20.271 1.00 73.19 95 SER A N 1
ATOM 771 C CA . SER A 1 95 ? 2.204 1.062 -20.846 1.00 73.19 95 SER A CA 1
ATOM 772 C C . SER A 1 95 ? 0.939 1.923 -20.944 1.00 73.19 95 SER A C 1
ATOM 774 O O . SER A 1 95 ? 1.036 3.140 -21.063 1.00 73.19 95 SER A O 1
ATOM 776 N N . ASN A 1 96 ? -0.241 1.295 -20.923 1.00 68.62 96 ASN A N 1
ATOM 777 C CA . ASN A 1 96 ? -1.540 1.978 -20.923 1.00 68.62 96 ASN A CA 1
ATOM 778 C C . ASN A 1 96 ? -2.098 2.183 -19.509 1.00 68.62 96 ASN A C 1
ATOM 780 O O . ASN A 1 96 ? -3.132 2.827 -19.344 1.00 68.62 96 ASN A O 1
ATOM 784 N N . PHE A 1 97 ? -1.427 1.636 -18.496 1.00 64.69 97 PHE A N 1
ATOM 785 C CA . PHE A 1 97 ? -1.706 1.960 -17.112 1.00 64.69 97 PHE A CA 1
ATOM 786 C C . PHE A 1 97 ? -0.848 3.167 -16.771 1.00 64.69 97 PHE A C 1
ATOM 788 O O . PHE A 1 97 ? 0.363 3.074 -16.580 1.00 64.69 97 PHE A O 1
ATOM 795 N N . VAL A 1 98 ? -1.492 4.325 -16.701 1.00 56.31 98 VAL A N 1
ATOM 796 C CA . VAL A 1 98 ? -0.950 5.414 -15.900 1.00 56.31 98 VAL A CA 1
ATOM 797 C C . VAL A 1 98 ? -0.880 4.821 -14.496 1.00 56.31 98 VAL A C 1
ATOM 799 O O . VAL A 1 98 ? -1.923 4.460 -13.947 1.00 56.31 98 VAL A O 1
ATOM 802 N N . PHE A 1 99 ? 0.330 4.626 -13.945 1.00 54.28 99 PHE A N 1
ATOM 803 C CA . PHE A 1 99 ? 0.464 4.503 -12.491 1.00 54.28 99 PHE A CA 1
ATOM 804 C C . PHE A 1 99 ? -0.437 5.593 -11.936 1.00 54.28 99 PHE A C 1
ATOM 806 O O . PHE A 1 99 ? -0.308 6.724 -12.399 1.00 54.28 99 PHE A O 1
ATOM 813 N N . SER A 1 100 ? -1.385 5.278 -11.056 1.00 46.94 100 SER A N 1
ATOM 814 C CA . SER A 1 100 ? -2.067 6.329 -10.314 1.00 46.94 100 SER A CA 1
ATOM 815 C C . SER A 1 100 ? -0.959 7.070 -9.579 1.00 46.94 100 SER A C 1
ATOM 817 O O . SER A 1 100 ? -0.469 6.612 -8.549 1.00 46.94 100 SER A O 1
ATOM 819 N N . ILE A 1 101 ? -0.445 8.130 -10.198 1.00 56.19 101 ILE A N 1
ATOM 820 C CA . ILE A 1 101 ? 0.471 9.049 -9.568 1.00 56.19 101 ILE A CA 1
ATOM 821 C C . ILE A 1 101 ? -0.436 9.627 -8.506 1.00 56.19 101 ILE A C 1
ATOM 823 O O . ILE A 1 101 ? -1.363 10.362 -8.850 1.00 56.19 101 ILE A O 1
ATOM 827 N N . TYR A 1 102 ? -0.248 9.197 -7.257 1.00 56.00 102 TYR A N 1
ATOM 828 C CA . TYR A 1 102 ? -0.798 9.936 -6.140 1.00 56.00 102 TYR A CA 1
ATOM 829 C C . TYR A 1 102 ? -0.422 11.383 -6.416 1.00 56.00 102 TYR A C 1
ATOM 831 O O . TYR A 1 102 ? 0.754 11.705 -6.615 1.00 56.00 102 TYR A O 1
ATOM 839 N N . THR A 1 103 ? -1.430 12.230 -6.564 1.00 76.06 103 THR A N 1
ATOM 840 C CA . THR A 1 103 ? -1.215 13.665 -6.659 1.00 76.06 103 THR A CA 1
ATOM 841 C C . THR A 1 103 ? -0.329 14.088 -5.488 1.00 76.06 103 THR A C 1
ATOM 843 O O . THR A 1 103 ? -0.305 13.433 -4.445 1.00 76.06 103 THR A O 1
ATOM 846 N N . GLU A 1 104 ? 0.416 15.181 -5.632 1.00 71.44 104 GLU A N 1
ATOM 847 C CA . GLU A 1 104 ? 1.237 15.704 -4.530 1.00 71.44 104 GLU A CA 1
ATOM 848 C C . GLU A 1 104 ? 0.409 15.863 -3.239 1.00 71.44 104 GLU A C 1
ATOM 850 O O . GLU A 1 104 ? 0.891 15.593 -2.143 1.00 71.44 104 GLU A O 1
ATOM 855 N N . GLU A 1 105 ? -0.877 16.196 -3.381 1.00 78.25 105 GLU A N 1
ATOM 856 C CA . GLU A 1 105 ? -1.841 16.250 -2.284 1.00 78.25 105 GLU A CA 1
ATOM 857 C 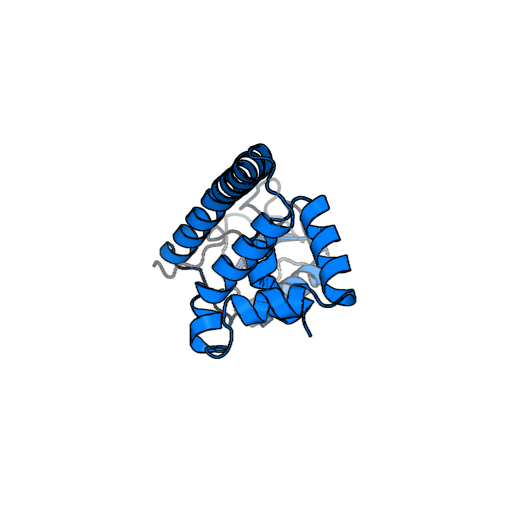C . GLU A 1 105 ? -2.134 14.881 -1.651 1.00 78.25 105 GLU A C 1
ATOM 859 O O . GLU A 1 105 ? -2.211 14.780 -0.429 1.00 78.25 105 GLU A O 1
ATOM 864 N N . GLU A 1 106 ? -2.311 13.825 -2.446 1.00 74.94 106 GLU A N 1
ATOM 865 C CA . GLU A 1 106 ? -2.540 12.466 -1.940 1.00 74.94 106 GLU A CA 1
ATOM 866 C C . GLU A 1 106 ? -1.291 11.885 -1.278 1.00 74.94 106 GLU A C 1
ATOM 868 O O . GLU A 1 106 ? -1.400 11.282 -0.211 1.00 74.94 106 GLU A O 1
ATOM 873 N N . GLN A 1 107 ? -0.108 12.119 -1.856 1.00 75.19 107 GLN A N 1
ATOM 874 C CA . GLN A 1 107 ? 1.151 11.698 -1.243 1.00 75.19 107 GLN A CA 1
ATOM 875 C C . GLN A 1 107 ? 1.379 12.433 0.079 1.00 75.19 107 GLN A C 1
ATOM 877 O O . GLN A 1 107 ? 1.697 11.803 1.081 1.00 75.19 107 GLN A O 1
ATOM 882 N N . LYS A 1 108 ? 1.124 13.746 0.120 1.00 81.06 108 LYS A N 1
ATOM 883 C CA . LYS A 1 108 ? 1.221 14.532 1.353 1.00 81.06 108 LYS A CA 1
ATOM 884 C C . LYS A 1 108 ? 0.251 14.037 2.425 1.00 81.06 108 LYS A C 1
ATOM 886 O O . LYS A 1 108 ? 0.658 13.884 3.570 1.00 81.06 108 LYS A O 1
ATOM 891 N N . LYS A 1 109 ? -1.003 13.738 2.066 1.00 82.00 109 LYS A N 1
ATOM 892 C CA . LYS A 1 109 ? -1.982 13.147 2.999 1.00 82.00 109 LYS A CA 1
ATOM 893 C C . LYS A 1 109 ? -1.505 11.805 3.546 1.00 82.00 109 LYS A C 1
ATOM 895 O O . LYS A 1 109 ? -1.694 11.529 4.727 1.00 82.00 109 LYS A O 1
ATOM 900 N N . TYR A 1 110 ? -0.902 10.975 2.698 1.00 76.50 110 TYR A N 1
ATOM 901 C CA . TYR A 1 110 ? -0.342 9.698 3.122 1.00 76.50 110 TYR A CA 1
ATOM 902 C C . TYR A 1 110 ? 0.857 9.888 4.059 1.00 76.50 110 TYR A C 1
ATOM 904 O O . TYR A 1 110 ? 0.904 9.264 5.114 1.00 76.50 110 TYR A O 1
ATOM 912 N N . ASP A 1 111 ? 1.785 10.784 3.729 1.00 81.81 111 ASP A N 1
ATOM 913 C CA . ASP A 1 111 ? 2.950 11.080 4.565 1.00 81.81 111 ASP A CA 1
ATOM 914 C C . ASP A 1 111 ? 2.529 11.663 5.926 1.00 81.81 111 ASP A C 1
ATOM 916 O O . ASP A 1 111 ? 3.055 11.259 6.964 1.00 81.81 111 ASP A O 1
ATOM 920 N N . GLU A 1 112 ? 1.535 12.558 5.938 1.00 90.31 112 GLU A N 1
ATOM 921 C CA . GLU A 1 112 ? 0.912 13.088 7.156 1.00 90.31 112 GLU A CA 1
ATOM 922 C C . GLU A 1 112 ? 0.268 11.970 7.985 1.00 90.31 112 GLU A C 1
ATOM 924 O O . GLU A 1 112 ? 0.508 11.890 9.188 1.00 90.31 112 GLU A O 1
ATOM 929 N N . TYR A 1 113 ? -0.492 11.066 7.359 1.00 86.06 113 TYR A N 1
ATOM 930 C CA . TYR A 1 113 ? -1.068 9.900 8.032 1.00 86.06 113 TYR A CA 1
ATOM 931 C C . TYR A 1 113 ? 0.016 9.007 8.652 1.00 86.06 113 TYR A C 1
ATOM 933 O O . TYR A 1 113 ? -0.053 8.687 9.837 1.00 86.06 113 TYR A O 1
ATOM 941 N N . MET A 1 114 ? 1.055 8.661 7.888 1.00 84.88 114 MET A N 1
ATOM 942 C CA . MET A 1 114 ? 2.158 7.818 8.358 1.00 84.88 114 MET A CA 1
ATOM 943 C C . MET A 1 114 ? 2.939 8.468 9.505 1.00 84.88 114 MET A C 1
ATOM 945 O O . MET A 1 114 ? 3.351 7.774 10.433 1.00 84.88 114 MET A O 1
ATOM 949 N N . ALA A 1 115 ? 3.116 9.792 9.479 1.00 91.06 115 ALA A N 1
ATOM 950 C CA . ALA A 1 115 ? 3.748 10.535 10.567 1.00 91.06 115 ALA A CA 1
ATOM 951 C C . ALA A 1 115 ? 2.903 10.545 11.856 1.00 91.06 115 ALA A C 1
ATOM 953 O O . ALA A 1 115 ? 3.460 10.663 12.949 1.00 91.06 115 ALA A O 1
ATOM 954 N N . MET A 1 116 ? 1.579 10.396 11.744 1.00 93.00 116 MET A N 1
ATOM 955 C CA .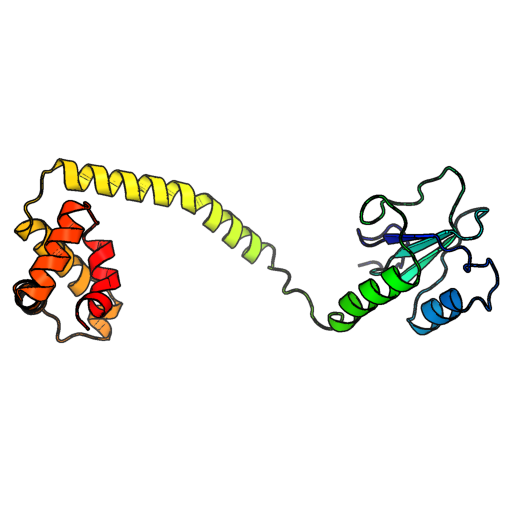 MET A 1 116 ? 0.665 10.339 12.889 1.00 93.00 116 MET A CA 1
ATOM 956 C C . MET A 1 116 ? 0.603 8.957 13.544 1.00 93.00 116 MET A C 1
ATOM 958 O O . MET A 1 116 ? 0.332 8.891 14.740 1.00 93.00 116 MET A O 1
ATOM 962 N N . ILE A 1 117 ? 0.901 7.872 12.818 1.00 90.88 117 ILE A N 1
ATOM 963 C CA . ILE A 1 117 ? 0.906 6.499 13.357 1.00 90.88 117 ILE A CA 1
ATOM 964 C C . ILE A 1 117 ? 1.680 6.380 14.682 1.00 90.88 117 ILE A C 1
ATOM 966 O O . ILE A 1 117 ? 1.061 5.983 15.668 1.00 90.88 117 ILE A O 1
ATOM 970 N N . PRO A 1 118 ? 2.973 6.759 14.781 1.00 94.06 118 PRO A N 1
ATOM 971 C CA . PRO A 1 118 ? 3.714 6.605 16.035 1.00 94.06 118 PRO A CA 1
ATOM 972 C C . PRO A 1 118 ? 3.126 7.448 17.175 1.00 94.06 118 PRO A C 1
ATOM 974 O O . PRO A 1 118 ? 3.160 7.037 18.332 1.00 94.06 118 PRO A O 1
ATOM 977 N N . ILE A 1 119 ? 2.544 8.610 16.854 1.00 94.44 119 ILE A N 1
ATOM 978 C CA . ILE A 1 119 ? 1.884 9.480 17.835 1.00 94.44 119 ILE A CA 1
ATOM 979 C C . ILE A 1 119 ? 0.619 8.800 18.366 1.00 94.44 119 ILE A C 1
ATOM 981 O O . ILE A 1 119 ? 0.386 8.793 19.573 1.00 94.44 119 ILE A O 1
ATOM 985 N N . TRP A 1 120 ? -0.195 8.211 17.488 1.00 91.38 120 TRP A N 1
ATOM 986 C CA . TRP A 1 120 ? -1.394 7.473 17.884 1.00 91.38 120 TRP A CA 1
ATOM 987 C C . TRP A 1 120 ? -1.066 6.201 18.661 1.00 91.38 120 TRP A C 1
ATOM 989 O O . TRP A 1 120 ? -1.751 5.911 19.637 1.00 91.38 120 TRP A O 1
ATOM 999 N N . GLU A 1 121 ? -0.009 5.476 18.292 1.00 92.31 121 GLU A N 1
ATOM 1000 C CA . GLU A 1 121 ? 0.471 4.313 19.047 1.00 92.31 121 GLU A CA 1
ATOM 1001 C C . GLU A 1 121 ? 0.911 4.705 20.464 1.00 92.31 121 GLU A C 1
ATOM 1003 O O . GLU A 1 121 ? 0.530 4.052 21.439 1.00 92.31 121 GLU A O 1
ATOM 1008 N N . GLU A 1 122 ? 1.659 5.805 20.605 1.00 94.50 122 GLU A N 1
ATOM 1009 C CA . GLU A 1 122 ? 2.071 6.327 21.910 1.00 94.50 122 GLU A CA 1
ATOM 1010 C C . GLU A 1 122 ? 0.867 6.800 22.738 1.00 94.50 122 GLU A C 1
ATOM 1012 O O . GLU A 1 122 ? 0.764 6.480 23.924 1.00 94.50 122 GLU A O 1
ATOM 1017 N N . GLN A 1 123 ? -0.082 7.505 22.116 1.00 93.62 123 GLN A N 1
ATOM 1018 C CA . GLN A 1 123 ? -1.320 7.939 22.768 1.00 93.62 123 GLN A CA 1
ATOM 1019 C C . GLN A 1 123 ? -2.183 6.755 23.211 1.00 93.62 123 GLN A C 1
ATOM 1021 O O . GLN A 1 123 ? -2.679 6.762 24.336 1.00 93.62 123 GLN A O 1
ATOM 1026 N N . ALA A 1 124 ? -2.338 5.729 22.371 1.00 92.00 124 ALA A N 1
ATOM 1027 C CA . ALA A 1 124 ? -3.098 4.525 22.695 1.00 92.00 124 ALA A CA 1
ATOM 1028 C C . ALA A 1 124 ? -2.451 3.757 23.852 1.00 92.00 124 ALA A C 1
ATOM 1030 O O . ALA A 1 124 ? -3.136 3.352 24.795 1.00 92.00 124 ALA A O 1
ATOM 1031 N N . LYS A 1 125 ? -1.118 3.620 23.830 1.00 94.81 125 LYS A N 1
ATOM 1032 C CA . LYS A 1 125 ? -0.359 3.020 24.930 1.00 94.81 125 LYS A CA 1
ATOM 1033 C C . LYS A 1 125 ? -0.553 3.801 26.228 1.00 94.81 125 LYS A C 1
ATOM 1035 O O . LYS A 1 125 ? -0.877 3.207 27.254 1.00 94.81 125 LYS A O 1
ATOM 1040 N N . ARG A 1 126 ? -0.409 5.126 26.178 1.00 95.31 126 ARG A N 1
ATOM 1041 C CA . ARG A 1 126 ? -0.588 5.999 27.339 1.00 95.31 126 ARG A CA 1
ATOM 1042 C C . ARG A 1 126 ? -2.013 5.935 27.889 1.00 95.31 126 ARG A C 1
ATOM 1044 O O . ARG A 1 126 ? -2.182 5.811 29.095 1.00 95.31 126 ARG A O 1
ATOM 1051 N N . ALA A 1 127 ? -3.028 5.963 27.027 1.00 94.06 127 ALA A N 1
ATOM 1052 C CA . ALA A 1 127 ? -4.425 5.837 27.436 1.00 94.06 127 ALA A CA 1
ATOM 1053 C C . ALA A 1 127 ? -4.699 4.490 28.125 1.00 94.06 127 ALA A C 1
ATOM 1055 O O . ALA A 1 127 ? -5.400 4.454 29.136 1.00 94.06 127 ALA A O 1
ATOM 1056 N N . LYS A 1 128 ? -4.104 3.396 27.626 1.00 95.81 128 LYS A N 1
ATOM 1057 C CA . LYS A 1 128 ? -4.162 2.075 28.272 1.00 95.81 128 LYS A CA 1
ATOM 1058 C C . LYS A 1 128 ? -3.518 2.093 29.656 1.00 95.81 128 LYS A C 1
ATOM 1060 O O . LYS A 1 128 ? -4.143 1.658 30.621 1.00 95.81 128 LYS A O 1
ATOM 1065 N N . GLU A 1 129 ? -2.306 2.628 29.769 1.00 95.38 129 GLU A N 1
ATOM 1066 C CA . GLU A 1 129 ? -1.601 2.744 31.051 1.00 95.38 129 GLU A CA 1
ATOM 1067 C C . GLU A 1 129 ? -2.387 3.596 32.061 1.00 95.38 129 GLU A C 1
ATOM 1069 O O . GLU A 1 129 ? -2.583 3.171 33.198 1.00 95.38 129 GLU A O 1
ATOM 1074 N N . GLU A 1 130 ? -2.894 4.760 31.644 1.00 96.62 130 GLU A N 1
ATOM 1075 C CA . GLU A 1 130 ? -3.686 5.662 32.490 1.00 96.62 130 GLU A CA 1
ATOM 1076 C C . GLU A 1 130 ? -5.001 5.014 32.949 1.00 96.62 130 GLU A C 1
ATOM 1078 O O . GLU A 1 130 ? -5.350 5.106 34.127 1.00 96.62 130 GLU A O 1
ATOM 1083 N N . TYR A 1 131 ? -5.711 4.320 32.054 1.00 97.12 131 TYR A N 1
ATOM 1084 C CA . TYR A 1 131 ? -6.972 3.656 32.384 1.00 97.12 131 TYR A CA 1
ATOM 1085 C C . TYR A 1 131 ? -6.773 2.522 33.399 1.00 97.12 131 TYR A C 1
ATOM 1087 O O . TYR A 1 131 ? -7.459 2.476 34.423 1.00 97.12 131 TYR A O 1
ATOM 1095 N N . PHE A 1 132 ? -5.811 1.622 33.165 1.00 96.56 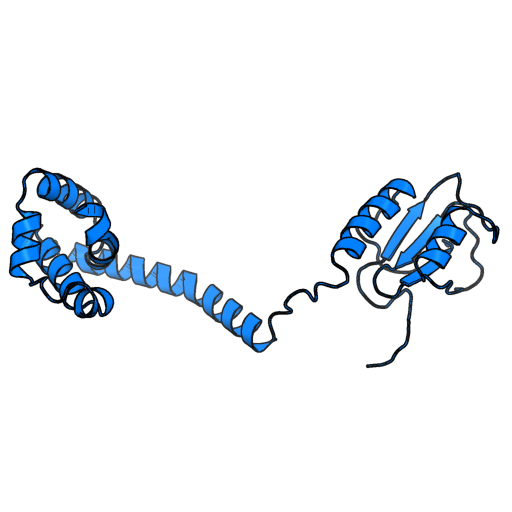132 PHE A N 1
ATOM 1096 C CA . PHE A 1 132 ? -5.587 0.476 34.054 1.00 96.56 132 PHE A CA 1
ATOM 1097 C C . PHE A 1 132 ? -4.839 0.835 35.345 1.00 96.56 132 PHE A C 1
ATOM 1099 O O . PHE A 1 132 ? -5.000 0.130 36.342 1.00 96.56 132 PHE A O 1
ATOM 1106 N N . ALA A 1 133 ? -4.118 1.961 35.396 1.00 96.38 133 ALA A N 1
ATOM 1107 C CA . ALA A 1 133 ? -3.551 2.487 36.642 1.00 96.38 133 ALA A CA 1
ATOM 1108 C C . ALA A 1 133 ? -4.625 2.837 37.691 1.00 96.38 133 ALA A C 1
ATOM 1110 O O . ALA A 1 133 ? -4.344 2.822 38.892 1.00 96.38 133 ALA A O 1
ATOM 1111 N N . LEU A 1 134 ? -5.867 3.099 37.262 1.00 96.50 134 LEU A N 1
ATOM 1112 C CA . LEU A 1 134 ? -7.010 3.315 38.156 1.00 96.50 134 LEU A CA 1
ATOM 1113 C C . LEU A 1 134 ? -7.533 2.020 38.800 1.00 96.50 134 LEU A C 1
ATOM 1115 O O . LEU A 1 134 ? -8.438 2.087 39.628 1.00 96.50 134 LEU A O 1
ATOM 1119 N N . ASN A 1 135 ? -6.969 0.858 38.448 1.00 95.62 135 ASN A N 1
ATOM 1120 C CA . ASN A 1 135 ? -7.414 -0.467 38.884 1.00 95.62 135 ASN A CA 1
ATOM 1121 C C . ASN A 1 135 ? -8.936 -0.666 38.711 1.00 95.62 135 ASN A C 1
ATOM 1123 O O . ASN A 1 135 ? -9.632 -0.952 39.691 1.00 95.62 135 ASN A O 1
ATOM 1127 N N . PRO A 1 136 ? -9.478 -0.488 37.488 1.00 97.19 136 PRO A N 1
ATOM 1128 C CA . PRO A 1 136 ? -10.899 -0.696 37.235 1.00 97.19 136 PRO A CA 1
ATOM 1129 C C . PRO A 1 136 ? -11.288 -2.133 37.593 1.00 97.19 136 PRO A C 1
ATOM 1131 O O . PRO A 1 136 ? -10.509 -3.061 37.386 1.00 97.19 136 PRO A O 1
ATOM 1134 N N . THR A 1 137 ? -12.496 -2.337 38.121 1.00 97.94 137 THR A N 1
ATOM 1135 C CA . THR A 1 137 ? -13.037 -3.695 38.266 1.00 97.94 137 THR A CA 1
ATOM 1136 C C . THR A 1 137 ? -13.531 -4.209 36.917 1.00 97.94 1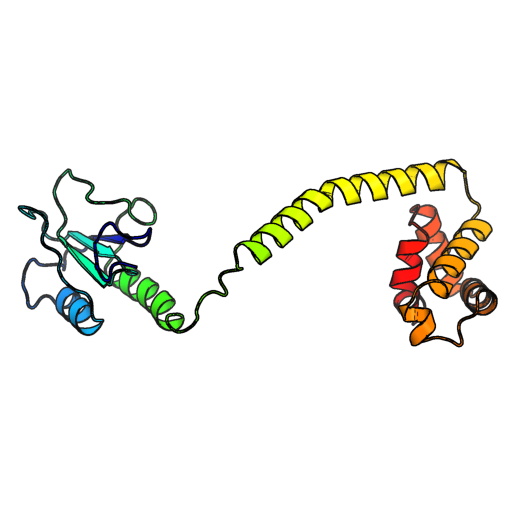37 THR A C 1
ATOM 1138 O O . THR A 1 137 ? -13.776 -3.422 35.999 1.00 97.94 137 THR A O 1
ATOM 1141 N N . PHE A 1 138 ? -13.732 -5.523 36.803 1.00 97.44 138 PHE A N 1
ATOM 1142 C CA . PHE A 1 138 ? -14.314 -6.115 35.598 1.00 97.44 138 PHE A CA 1
ATOM 1143 C C . PHE A 1 138 ? -15.691 -5.510 35.281 1.00 97.44 138 PHE A C 1
ATOM 1145 O O . PHE A 1 138 ? -15.979 -5.194 34.132 1.00 97.44 138 PHE A O 1
ATOM 1152 N N . GLU A 1 139 ? -16.512 -5.266 36.305 1.00 97.25 139 GLU A N 1
ATOM 1153 C CA . GLU A 1 139 ? -17.852 -4.681 36.175 1.00 97.25 139 GLU A CA 1
ATOM 1154 C C . GLU A 1 139 ? -17.795 -3.239 35.656 1.00 97.25 139 GLU A C 1
ATOM 1156 O O . GLU A 1 139 ? -18.611 -2.837 34.824 1.00 97.25 139 GLU A O 1
ATOM 1161 N N . LYS A 1 140 ? -16.811 -2.453 36.113 1.00 97.69 140 LYS A N 1
ATOM 1162 C CA . LYS A 1 140 ? -16.588 -1.105 35.583 1.00 97.69 140 LYS A CA 1
ATOM 1163 C C . LYS A 1 140 ? -16.119 -1.161 34.132 1.00 97.69 140 LYS A C 1
ATOM 1165 O O . LYS A 1 140 ? -16.633 -0.415 33.305 1.00 97.69 140 LYS A O 1
ATOM 1170 N N . TRP A 1 141 ? -15.179 -2.051 33.832 1.00 98.38 141 TRP A N 1
ATOM 1171 C CA . TRP A 1 141 ? -14.629 -2.213 32.492 1.00 98.38 141 TRP A CA 1
ATOM 1172 C C . TRP A 1 141 ? -15.694 -2.640 31.476 1.00 98.38 141 TRP A C 1
ATOM 1174 O O . TRP A 1 141 ? -15.806 -2.015 30.427 1.00 98.38 141 TRP A O 1
ATOM 1184 N N . ILE A 1 142 ? -16.549 -3.618 31.799 1.00 97.88 142 ILE A N 1
ATOM 1185 C CA . ILE A 1 142 ? -17.618 -4.049 30.884 1.00 97.88 142 ILE A CA 1
ATOM 1186 C C . ILE A 1 142 ? -18.716 -2.989 30.731 1.00 97.88 142 ILE A C 1
ATOM 1188 O O . ILE A 1 142 ? -19.283 -2.838 29.651 1.00 97.88 142 ILE A O 1
ATOM 1192 N N . SER A 1 143 ? -18.980 -2.198 31.778 1.00 97.88 143 SER A N 1
ATOM 1193 C CA . SER A 1 143 ? -19.830 -1.011 31.654 1.00 97.88 143 SER A CA 1
ATOM 1194 C C . SER A 1 143 ? -19.246 -0.012 30.656 1.00 97.88 143 SER A C 1
ATOM 1196 O O . SER A 1 143 ? -20.005 0.553 29.875 1.00 97.88 143 SER A O 1
ATOM 1198 N N . ASP A 1 144 ? -17.929 0.199 30.668 1.00 97.88 144 ASP A N 1
ATOM 1199 C CA . ASP A 1 144 ? -17.262 1.113 29.736 1.00 97.88 144 ASP A CA 1
ATOM 1200 C C . ASP A 1 144 ? -17.255 0.566 28.306 1.00 97.88 144 ASP A C 1
ATOM 1202 O O . ASP A 1 144 ? -17.440 1.334 27.366 1.00 97.88 144 ASP A O 1
ATOM 1206 N N . VAL A 1 145 ? -17.110 -0.753 28.127 1.00 97.31 145 VAL A N 1
ATOM 1207 C CA . VAL A 1 145 ? -17.272 -1.411 26.817 1.00 97.31 145 VAL A CA 1
ATOM 1208 C C . VAL A 1 145 ? -18.675 -1.137 26.284 1.00 97.31 145 VAL A C 1
ATOM 1210 O O . VAL A 1 145 ? -18.830 -0.691 25.149 1.00 97.31 145 VAL A O 1
ATOM 1213 N N . ALA A 1 146 ? -19.695 -1.342 27.120 1.00 96.69 146 ALA A N 1
ATOM 1214 C CA . ALA A 1 146 ? -21.076 -1.078 26.745 1.00 96.69 146 ALA A CA 1
ATOM 1215 C C . ALA A 1 146 ? -21.305 0.403 26.412 1.00 96.69 146 ALA A C 1
ATOM 1217 O O . ALA A 1 146 ? -21.963 0.697 25.418 1.00 96.69 146 ALA A O 1
ATOM 1218 N N . ASP A 1 147 ? -20.710 1.328 27.175 1.00 96.81 147 ASP A N 1
ATOM 1219 C CA . ASP A 1 147 ? -20.747 2.763 26.874 1.00 96.81 147 ASP A CA 1
ATOM 1220 C C . ASP A 1 147 ? -20.080 3.090 25.529 1.00 96.81 147 ASP A C 1
ATOM 1222 O O . ASP A 1 147 ? -20.598 3.922 24.784 1.00 96.81 147 ASP A O 1
ATOM 1226 N N . CYS A 1 148 ? -18.966 2.439 25.185 1.00 96.19 148 CYS A N 1
ATOM 1227 C CA . CYS A 1 148 ? -18.328 2.594 23.878 1.00 96.19 148 CYS A CA 1
ATOM 1228 C C . CYS A 1 148 ? -19.242 2.112 22.742 1.00 96.19 148 CYS A C 1
ATOM 1230 O O . CYS A 1 148 ? -19.415 2.842 21.771 1.00 96.19 148 CYS A O 1
ATOM 1232 N N . ILE A 1 149 ? -19.876 0.943 22.885 1.00 94.94 149 ILE A N 1
ATOM 1233 C CA . ILE A 1 149 ? -20.775 0.370 21.868 1.00 94.94 149 ILE A CA 1
ATOM 1234 C C . ILE A 1 149 ? -21.992 1.273 21.645 1.00 94.94 149 ILE A C 1
ATOM 1236 O O . ILE A 1 149 ? -22.253 1.682 20.519 1.00 94.94 149 ILE A O 1
ATOM 1240 N N . VAL A 1 150 ? -22.719 1.646 22.705 1.00 94.19 150 VAL A N 1
ATOM 1241 C CA . VAL A 1 150 ? -23.951 2.446 22.549 1.00 94.19 150 VAL A CA 1
ATOM 1242 C C . VAL A 1 150 ? -23.684 3.856 22.035 1.00 94.19 150 VAL A C 1
ATOM 1244 O O . VAL A 1 150 ? -24.599 4.510 21.537 1.00 94.19 150 VAL A O 1
ATOM 1247 N N . ASN A 1 151 ? -22.456 4.363 22.186 1.00 93.44 151 ASN A N 1
ATOM 1248 C CA . ASN A 1 151 ? -22.076 5.683 21.695 1.00 93.44 151 ASN A CA 1
ATOM 1249 C C . ASN A 1 151 ? -21.492 5.672 20.285 1.00 93.44 151 ASN A C 1
ATOM 1251 O O . ASN A 1 151 ? -21.465 6.739 19.661 1.00 93.44 151 ASN A O 1
ATOM 1255 N N . ASP A 1 152 ? -21.091 4.506 19.785 1.00 91.94 152 ASP A N 1
ATOM 1256 C CA . ASP A 1 152 ? -20.524 4.345 18.459 1.00 91.94 152 ASP A CA 1
ATOM 1257 C C . ASP A 1 152 ? -21.567 4.660 17.361 1.00 91.94 152 ASP A C 1
ATOM 1259 O O . ASP A 1 152 ? -22.705 4.174 17.417 1.00 91.94 152 ASP A O 1
ATOM 1263 N N . PRO A 1 153 ? -21.227 5.501 16.364 1.00 91.81 153 PRO A N 1
ATOM 1264 C CA . PRO A 1 153 ? -22.152 5.867 15.294 1.00 91.81 153 PRO A CA 1
ATOM 1265 C C . PRO A 1 153 ? -22.682 4.674 14.494 1.00 91.81 153 PRO A C 1
ATOM 1267 O O . PRO A 1 153 ? -23.854 4.680 14.117 1.00 91.81 153 PRO A O 1
ATOM 1270 N N . TRP A 1 154 ? -21.849 3.658 14.253 1.00 89.75 154 TRP A N 1
ATOM 1271 C CA . TRP A 1 154 ? -22.235 2.487 13.477 1.00 89.75 154 TRP A CA 1
ATOM 1272 C C . TRP A 1 154 ? -23.287 1.668 14.223 1.00 89.75 154 TRP A C 1
ATOM 1274 O O . TRP A 1 154 ? -24.320 1.344 13.635 1.00 89.75 154 TRP A O 1
ATOM 1284 N N . TYR A 1 155 ? -23.088 1.415 15.523 1.00 88.62 155 TYR A N 1
ATOM 1285 C CA . TYR A 1 155 ? -24.075 0.704 16.345 1.00 88.62 155 TYR A CA 1
ATOM 1286 C C . TYR A 1 155 ? -25.385 1.483 16.466 1.00 88.62 155 TYR A C 1
ATOM 1288 O O . TYR A 1 155 ? -26.452 0.893 16.321 1.00 88.62 155 TYR A O 1
ATOM 1296 N N . LYS A 1 156 ? -25.338 2.811 16.637 1.00 89.19 156 LYS A N 1
ATOM 1297 C CA . LYS A 1 156 ? -26.560 3.640 16.653 1.00 89.19 156 LYS A CA 1
ATOM 1298 C C . LYS A 1 156 ? -27.373 3.527 15.365 1.00 89.19 156 LYS A C 1
ATOM 1300 O O . LYS A 1 156 ? -28.599 3.593 15.414 1.00 89.19 156 LYS A O 1
ATOM 1305 N N . GLU A 1 157 ? -26.701 3.401 14.225 1.00 91.50 157 GLU A N 1
ATOM 1306 C CA . GLU A 1 157 ? -27.347 3.302 12.917 1.00 91.50 157 GLU A CA 1
ATOM 1307 C C . GLU A 1 157 ? -27.850 1.881 12.615 1.00 91.50 157 GLU A C 1
ATOM 1309 O O . GLU A 1 157 ? -28.964 1.718 12.119 1.00 91.50 157 GLU A O 1
ATOM 1314 N N . HIS A 1 158 ? -27.060 0.852 12.933 1.00 88.44 158 HIS A N 1
ATOM 1315 C CA . HIS A 1 158 ? -27.304 -0.525 12.483 1.00 88.44 158 HIS A CA 1
ATOM 1316 C C . HIS A 1 158 ? -27.919 -1.430 13.554 1.00 88.44 158 HIS A C 1
ATOM 1318 O O . HIS A 1 158 ? -28.567 -2.420 13.213 1.00 88.44 158 HIS A O 1
ATOM 1324 N N . ARG A 1 159 ? -27.734 -1.099 14.834 1.00 86.00 159 ARG A N 1
ATOM 1325 C CA . ARG A 1 159 ? -28.242 -1.830 16.004 1.00 86.00 159 ARG A CA 1
ATOM 1326 C C . ARG A 1 159 ? -28.893 -0.866 17.005 1.00 86.00 159 ARG A C 1
ATOM 1328 O O . ARG A 1 159 ? -28.476 -0.802 18.160 1.00 86.00 159 ARG A O 1
ATOM 1335 N N . PRO A 1 160 ? -29.917 -0.092 16.594 1.00 84.06 160 PRO A N 1
ATOM 1336 C CA . PRO A 1 160 ? -30.593 0.853 17.487 1.00 84.06 160 PRO A CA 1
ATOM 1337 C C . PRO A 1 160 ? -31.337 0.159 18.638 1.00 84.06 160 PRO A C 1
ATOM 1339 O O . PRO A 1 160 ? -31.766 0.823 19.579 1.00 84.06 160 PRO A O 1
ATOM 1342 N N . ASP A 1 161 ? -31.523 -1.159 18.538 1.00 84.06 161 ASP A N 1
ATOM 1343 C CA . ASP A 1 161 ? -32.042 -2.019 19.591 1.00 84.06 161 ASP A CA 1
ATOM 1344 C C . ASP A 1 161 ? -31.070 -2.150 20.767 1.00 84.06 161 ASP A C 1
ATO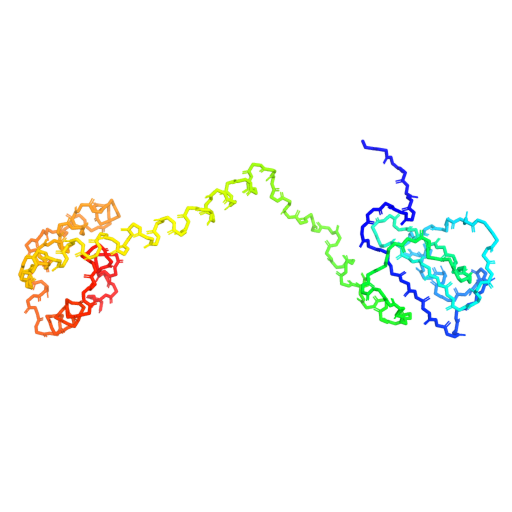M 1346 O O . ASP A 1 161 ? -31.540 -2.168 21.898 1.00 84.06 161 ASP A O 1
ATOM 1350 N N . TYR A 1 162 ? -29.751 -2.132 20.527 1.00 86.75 162 TYR A N 1
ATOM 1351 C CA . TYR A 1 162 ? -28.748 -2.308 21.578 1.00 86.75 162 TYR A CA 1
ATOM 1352 C C . TYR A 1 162 ? -28.802 -1.195 22.623 1.00 86.75 162 TYR A C 1
ATOM 1354 O O . TYR A 1 162 ? -28.270 -0.095 22.443 1.00 86.75 162 TYR A O 1
ATOM 1362 N N . SER A 1 163 ? -29.384 -1.523 23.775 1.00 92.50 163 SER A N 1
ATOM 1363 C CA . SER A 1 163 ? -29.221 -0.734 24.990 1.00 92.50 163 SER A CA 1
ATOM 1364 C C . SER A 1 163 ? -28.001 -1.195 25.786 1.00 92.50 163 SER A C 1
ATOM 1366 O O . SER A 1 163 ? -27.514 -2.324 25.661 1.00 92.50 163 SER A O 1
ATOM 1368 N N . LYS A 1 164 ? -27.526 -0.323 26.678 1.00 94.62 164 LYS A N 1
ATOM 1369 C CA . LYS A 1 164 ? -26.445 -0.662 27.607 1.00 94.62 164 LYS A CA 1
ATOM 1370 C C . LYS A 1 164 ? -26.799 -1.899 28.441 1.00 94.62 164 LYS A C 1
ATOM 1372 O O . LYS A 1 164 ? -25.959 -2.765 28.658 1.00 94.62 164 LYS A O 1
ATOM 1377 N N . GLU A 1 165 ? -28.047 -2.003 28.885 1.00 95.19 165 GLU A N 1
ATOM 1378 C CA . GLU A 1 165 ? -28.552 -3.126 29.676 1.00 95.19 165 GLU A CA 1
ATOM 1379 C C . GLU A 1 165 ? -28.557 -4.439 28.887 1.00 95.19 165 GLU A C 1
ATOM 1381 O O . GLU A 1 165 ? -28.248 -5.489 29.451 1.00 95.19 165 GLU A O 1
ATOM 1386 N N . GLU A 1 166 ? -28.880 -4.398 27.594 1.00 92.19 166 GLU A N 1
ATOM 1387 C CA . GLU A 1 166 ? -28.850 -5.584 26.734 1.00 92.19 166 GLU A CA 1
ATOM 1388 C C . GLU A 1 166 ? -27.427 -6.099 26.527 1.00 92.19 166 GLU A C 1
ATOM 1390 O O . GLU A 1 166 ? -27.180 -7.296 26.681 1.00 92.19 166 GLU A O 1
ATOM 1395 N N . ILE A 1 167 ? -26.477 -5.198 26.278 1.00 93.56 167 ILE A N 1
ATOM 1396 C CA . ILE A 1 167 ? -25.052 -5.532 26.152 1.00 93.56 167 ILE A CA 1
ATOM 1397 C C . ILE A 1 167 ? -24.536 -6.167 27.447 1.00 93.56 167 ILE A C 1
ATOM 1399 O O . ILE A 1 167 ? -23.902 -7.223 27.424 1.00 93.56 167 ILE A O 1
ATOM 1403 N N . LEU A 1 168 ? -24.859 -5.567 28.597 1.00 95.56 168 LEU A N 1
ATOM 1404 C CA . LEU A 1 168 ? -24.475 -6.106 29.902 1.00 95.56 168 LEU A CA 1
ATOM 1405 C C . LEU A 1 168 ? -25.109 -7.476 30.170 1.00 95.56 168 LEU A C 1
ATOM 1407 O O . LEU A 1 168 ? -24.473 -8.344 30.761 1.00 95.56 168 LEU A O 1
ATOM 1411 N N . LYS A 1 169 ? -26.340 -7.703 29.703 1.00 94.62 169 LYS A N 1
ATOM 1412 C CA . LYS A 1 169 ? -27.000 -9.007 29.808 1.00 94.62 169 LYS A CA 1
ATOM 1413 C C . LYS A 1 169 ? -26.302 -10.072 28.960 1.00 94.62 169 LYS A C 1
ATOM 1415 O O . LYS A 1 169 ? -26.149 -11.195 29.431 1.00 94.62 169 LYS A O 1
ATOM 1420 N N . VAL A 1 170 ? -25.867 -9.732 27.745 1.00 92.44 170 VAL A N 1
ATOM 1421 C CA . VAL A 1 170 ? -25.061 -10.630 26.899 1.00 92.44 170 VAL A CA 1
ATOM 1422 C C . VAL A 1 170 ? -23.724 -10.943 27.575 1.00 92.44 170 VAL A C 1
ATOM 1424 O O . VAL A 1 170 ? -23.317 -12.101 27.615 1.00 92.44 170 VAL A O 1
ATOM 1427 N N . ALA A 1 171 ? -23.082 -9.947 28.190 1.00 93.75 171 ALA A N 1
ATOM 1428 C CA . ALA A 1 171 ? -21.819 -10.127 28.904 1.00 93.75 171 ALA A CA 1
ATOM 1429 C C . ALA A 1 171 ? -21.909 -11.053 30.134 1.00 93.75 171 ALA A C 1
ATOM 1431 O O . ALA A 1 171 ? -20.884 -11.565 30.587 1.00 93.75 171 ALA A O 1
ATOM 1432 N N . GLU A 1 172 ? -23.108 -11.271 30.682 1.00 94.69 172 GLU A N 1
ATOM 1433 C CA . GLU A 1 172 ? -23.346 -12.204 31.788 1.00 94.69 172 GLU A CA 1
ATOM 1434 C C . GLU A 1 172 ? -23.519 -13.662 31.338 1.00 94.69 172 GLU A C 1
ATOM 1436 O O . GLU A 1 172 ? -23.474 -14.564 32.180 1.00 94.69 172 GLU A O 1
ATOM 1441 N N . ASP A 1 173 ? -23.671 -13.925 30.035 1.00 95.31 173 ASP A N 1
ATOM 1442 C CA . ASP A 1 173 ? -23.659 -15.296 29.531 1.00 95.31 173 ASP A CA 1
ATOM 1443 C C . ASP A 1 173 ? -22.325 -15.979 29.901 1.00 95.31 173 ASP A C 1
ATOM 1445 O O . ASP A 1 173 ? -21.257 -15.405 29.662 1.00 95.31 173 ASP A O 1
ATOM 1449 N N . PRO A 1 174 ? -22.331 -17.198 30.475 1.00 95.12 174 PRO A N 1
ATOM 1450 C CA . PRO A 1 174 ? -21.110 -17.853 30.939 1.00 95.12 174 PRO A CA 1
ATOM 1451 C C . PRO A 1 174 ? -20.016 -18.003 29.874 1.00 95.12 174 PRO A C 1
ATOM 1453 O O . PRO A 1 174 ? -18.829 -17.990 30.219 1.00 95.12 174 PRO A O 1
ATOM 1456 N N . TRP A 1 175 ? -20.392 -18.161 28.600 1.00 93.38 175 TRP A N 1
ATOM 1457 C CA . TRP A 1 175 ? -19.446 -18.268 27.494 1.00 93.38 175 TRP A CA 1
ATOM 1458 C C . TRP A 1 175 ? -18.765 -16.925 27.224 1.00 93.38 175 TRP A C 1
ATOM 1460 O O . TRP A 1 175 ? -17.535 -16.834 27.295 1.00 93.38 175 TRP A O 1
ATOM 1470 N N . TYR A 1 176 ? -19.554 -15.868 27.012 1.00 94.25 176 TYR A N 1
ATOM 1471 C CA . TYR A 1 176 ? -19.029 -14.527 26.743 1.00 94.25 176 TYR A CA 1
ATOM 1472 C C . TYR A 1 176 ? -18.289 -13.954 27.946 1.00 94.25 176 TYR A C 1
ATOM 1474 O O . TYR A 1 176 ? -17.186 -13.433 27.794 1.00 94.25 176 TYR A O 1
ATOM 1482 N N . LYS A 1 177 ? -18.808 -14.144 29.162 1.00 95.31 177 LYS A N 1
ATOM 1483 C CA . LYS A 1 177 ? -18.156 -13.707 30.401 1.00 95.31 177 LYS A CA 1
ATOM 1484 C C . LYS A 1 177 ? -16.746 -14.269 30.530 1.00 95.31 177 LYS A C 1
ATOM 1486 O O . LYS A 1 177 ? -15.826 -13.553 30.919 1.00 95.31 177 LYS A O 1
ATOM 1491 N N . LYS A 1 178 ? -16.546 -15.542 30.175 1.00 95.31 178 LYS A N 1
ATOM 1492 C CA . LYS A 1 178 ? -15.221 -16.172 30.207 1.00 95.31 178 LYS A CA 1
ATOM 1493 C C . LYS A 1 178 ? -14.250 -15.517 29.219 1.00 95.31 178 LYS A C 1
ATOM 1495 O O . LYS A 1 178 ? -13.099 -15.296 29.591 1.00 95.31 178 LYS A O 1
ATOM 1500 N N . LEU A 1 179 ? -14.700 -15.217 27.998 1.00 95.06 179 LEU A N 1
ATOM 1501 C CA . LEU A 1 179 ? -13.894 -14.532 26.979 1.00 95.06 179 LEU A CA 1
ATOM 1502 C C . LEU A 1 179 ? -13.558 -13.098 27.405 1.00 95.06 179 LEU A C 1
ATOM 1504 O O . LEU A 1 179 ? -12.391 -12.716 27.425 1.00 95.06 179 LEU A O 1
ATOM 1508 N N . LEU A 1 180 ? -14.563 -12.343 27.848 1.00 96.38 180 LEU A N 1
ATOM 1509 C CA . LEU A 1 180 ? -14.436 -10.958 28.306 1.00 96.38 180 LEU A CA 1
ATOM 1510 C C . LEU A 1 180 ? -13.498 -10.821 29.511 1.00 96.38 180 LEU A C 1
ATOM 1512 O O . LEU A 1 180 ? -12.701 -9.890 29.573 1.00 96.38 180 LEU A O 1
ATOM 1516 N N . VAL A 1 181 ? -13.525 -11.774 30.448 1.00 96.69 181 VAL A N 1
ATOM 1517 C CA . VAL A 1 181 ? -12.547 -11.827 31.548 1.00 96.69 181 VAL A CA 1
ATOM 1518 C C . VAL A 1 181 ? -11.121 -12.059 31.030 1.00 96.69 181 VAL A C 1
ATOM 1520 O O . VAL A 1 181 ? -10.175 -11.568 31.644 1.00 96.69 181 VAL A O 1
ATOM 1523 N N . GLY A 1 182 ? -10.951 -12.791 29.925 1.00 96.38 182 GLY A N 1
ATOM 1524 C CA . GLY A 1 182 ? -9.667 -12.937 29.233 1.00 96.38 182 GLY A CA 1
ATOM 1525 C C . GLY A 1 182 ? -9.132 -11.587 28.758 1.00 96.38 182 GLY A C 1
ATOM 1526 O O . GLY A 1 182 ? -8.078 -11.161 29.224 1.00 96.38 182 GLY A O 1
ATOM 1527 N N . TYR A 1 183 ? -9.919 -10.872 27.954 1.00 96.69 183 TYR A N 1
ATOM 1528 C CA . TYR A 1 183 ? -9.580 -9.533 27.457 1.00 96.69 183 TYR A CA 1
ATOM 1529 C C . TYR A 1 183 ? -9.290 -8.530 28.581 1.00 96.69 183 TYR A C 1
ATOM 1531 O O . TYR A 1 183 ? -8.308 -7.788 28.544 1.00 96.69 183 TYR A O 1
ATOM 1539 N N . PHE A 1 184 ? -10.094 -8.547 29.647 1.00 97.56 184 PHE A N 1
ATOM 1540 C CA . PHE A 1 184 ? -9.853 -7.697 30.811 1.00 97.56 184 PHE A CA 1
ATOM 1541 C C . PHE A 1 184 ? -8.508 -8.003 31.497 1.00 97.56 184 PHE A C 1
ATOM 1543 O O . PHE A 1 184 ? -7.795 -7.086 31.902 1.00 97.56 184 PHE A O 1
ATOM 1550 N N . ARG A 1 185 ? -8.120 -9.283 31.603 1.00 96.06 185 ARG A N 1
ATOM 1551 C CA . ARG A 1 185 ? -6.815 -9.690 32.164 1.00 96.06 185 ARG A CA 1
ATOM 1552 C C . ARG A 1 185 ? -5.642 -9.306 31.268 1.00 96.06 185 ARG A C 1
ATOM 1554 O O . ARG A 1 185 ? -4.575 -8.991 31.788 1.00 96.06 185 ARG A O 1
ATOM 1561 N N . GLU A 1 186 ? -5.845 -9.314 29.956 1.00 96.25 186 GLU A N 1
ATOM 1562 C CA . GLU A 1 186 ? -4.882 -8.839 28.950 1.00 96.25 186 GLU A CA 1
ATOM 1563 C C . GLU A 1 186 ? -4.842 -7.299 28.855 1.00 96.25 186 GLU A C 1
ATOM 1565 O O . GLU A 1 186 ? -4.010 -6.707 28.154 1.00 96.25 186 GLU A O 1
ATOM 1570 N N . GLN A 1 187 ? -5.678 -6.638 29.663 1.00 96.19 187 GLN A N 1
ATOM 1571 C CA . GLN A 1 187 ? -5.815 -5.192 29.752 1.00 96.19 187 GLN A CA 1
ATOM 1572 C C . GLN A 1 187 ? -6.220 -4.570 28.414 1.00 96.19 187 GLN A C 1
ATOM 1574 O O . GLN A 1 187 ? -5.702 -3.522 28.019 1.00 96.19 187 GLN A O 1
ATOM 1579 N N . ASP A 1 188 ? -7.106 -5.221 27.668 1.00 96.12 188 ASP A N 1
ATOM 1580 C CA . ASP A 1 188 ? -7.624 -4.625 26.446 1.00 96.12 188 ASP A CA 1
ATOM 1581 C C . ASP A 1 188 ? -8.535 -3.444 26.744 1.00 96.12 188 ASP A C 1
ATOM 1583 O O . ASP A 1 188 ? -9.323 -3.432 27.695 1.00 96.12 188 ASP A O 1
ATOM 1587 N N . MET A 1 189 ? -8.384 -2.401 25.932 1.00 97.25 189 MET A N 1
ATOM 1588 C CA . MET A 1 189 ? -9.145 -1.175 26.108 1.00 97.25 189 MET A CA 1
ATOM 1589 C C . MET A 1 189 ? -10.623 -1.418 25.797 1.00 97.25 189 MET A C 1
ATOM 1591 O O . MET A 1 189 ? -10.919 -2.090 24.806 1.00 97.25 189 MET A O 1
ATOM 1595 N N . PRO A 1 190 ? -11.556 -0.815 26.561 1.00 97.12 190 PRO A N 1
ATOM 1596 C CA . PRO A 1 190 ? -12.984 -0.958 26.301 1.00 97.12 190 PRO A CA 1
ATOM 1597 C C . PRO A 1 190 ? -13.397 -0.670 24.851 1.00 97.12 190 PRO A C 1
ATOM 1599 O O . PRO A 1 190 ? -14.206 -1.393 24.278 1.00 97.12 190 PRO A O 1
ATOM 1602 N N . ALA A 1 191 ? -12.785 0.346 24.233 1.00 94.69 191 ALA A N 1
ATOM 1603 C CA . ALA A 1 191 ? -13.044 0.727 22.846 1.00 94.69 191 ALA A CA 1
ATOM 1604 C C . ALA A 1 191 ? -12.639 -0.354 21.825 1.00 94.69 191 ALA A C 1
ATOM 1606 O O . ALA A 1 191 ? -13.327 -0.526 20.822 1.00 94.69 191 ALA A O 1
ATOM 1607 N N . ASN A 1 192 ? -11.569 -1.113 22.089 1.00 94.50 192 ASN A N 1
ATOM 1608 C CA . ASN A 1 192 ? -11.138 -2.196 21.201 1.00 94.50 192 ASN A CA 1
ATOM 1609 C C . ASN A 1 192 ? -12.181 -3.319 21.209 1.00 94.50 192 ASN A C 1
ATOM 1611 O O . ASN A 1 192 ? -12.649 -3.746 20.158 1.00 94.50 192 ASN A O 1
ATOM 1615 N N . ILE A 1 193 ? -12.627 -3.719 22.402 1.00 95.69 193 ILE A N 1
ATOM 1616 C CA . ILE A 1 193 ? -13.661 -4.750 22.552 1.00 95.69 193 ILE A CA 1
ATOM 1617 C C . ILE A 1 193 ? -14.993 -4.294 21.959 1.00 95.69 193 ILE A C 1
ATOM 1619 O O . ILE A 1 193 ? -15.677 -5.085 21.320 1.00 95.69 193 ILE A O 1
ATOM 1623 N N . ALA A 1 194 ? -15.346 -3.015 22.105 1.00 94.19 194 ALA A N 1
ATOM 1624 C CA . ALA A 1 194 ? -16.536 -2.455 21.474 1.00 94.19 194 ALA A CA 1
ATOM 1625 C C . ALA A 1 194 ? -16.507 -2.590 19.941 1.00 94.19 194 ALA A C 1
ATOM 1627 O O . ALA A 1 194 ? -17.513 -2.966 19.338 1.00 94.19 194 ALA A O 1
ATOM 1628 N N . SER A 1 195 ? -15.352 -2.344 19.313 1.00 92.00 195 SER A N 1
ATOM 1629 C CA . SER A 1 195 ? -15.198 -2.467 17.856 1.00 92.00 195 SER A CA 1
ATOM 1630 C C . SER A 1 195 ? -15.303 -3.908 17.339 1.00 92.00 195 SER A C 1
ATOM 1632 O O . SER A 1 195 ? -15.674 -4.122 16.188 1.00 92.00 195 SER A O 1
ATOM 1634 N N . GLU A 1 196 ? -15.041 -4.895 18.197 1.00 92.50 196 GLU A N 1
ATOM 1635 C CA . GLU A 1 196 ? -15.104 -6.324 17.868 1.00 92.50 196 GLU A CA 1
ATOM 1636 C C . GLU A 1 196 ? -16.352 -7.010 18.443 1.00 92.50 196 GLU A C 1
ATOM 1638 O O . GLU A 1 196 ? -16.501 -8.225 18.327 1.00 92.50 196 GLU A O 1
ATOM 1643 N N . TRP A 1 197 ? -17.265 -6.256 19.060 1.00 93.12 197 TRP A N 1
ATOM 1644 C CA . TRP A 1 197 ? -18.342 -6.825 19.868 1.00 93.12 197 TRP A CA 1
ATOM 1645 C C . TRP A 1 197 ? -19.243 -7.796 19.096 1.00 93.12 197 TRP A C 1
ATOM 1647 O O . TRP A 1 197 ? -19.502 -8.901 19.575 1.00 93.12 197 TRP A O 1
ATOM 1657 N N . ASP A 1 198 ? -19.669 -7.440 17.884 1.00 88.06 198 ASP A N 1
ATOM 1658 C CA . ASP A 1 198 ? -20.467 -8.342 17.046 1.00 88.06 198 ASP A CA 1
ATOM 1659 C C . ASP A 1 198 ? -19.682 -9.602 16.626 1.00 88.06 198 ASP A C 1
ATOM 1661 O O . ASP A 1 198 ? -20.272 -10.668 16.517 1.00 88.06 198 ASP A O 1
ATOM 1665 N N . ILE A 1 199 ? -18.353 -9.536 16.471 1.00 86.81 199 ILE A N 1
ATOM 1666 C CA . ILE A 1 199 ? -17.515 -10.719 16.183 1.00 86.81 199 ILE A CA 1
ATOM 1667 C C . ILE A 1 199 ? -17.418 -11.622 17.418 1.00 86.81 199 ILE A C 1
ATOM 1669 O O . ILE A 1 199 ? -17.460 -12.844 17.303 1.00 86.81 199 ILE A O 1
ATOM 1673 N N . ILE A 1 200 ? -17.289 -11.020 18.601 1.00 86.44 200 ILE A N 1
ATOM 1674 C CA . ILE A 1 200 ? -17.192 -11.733 19.879 1.00 86.44 200 ILE A CA 1
ATOM 1675 C C . ILE A 1 200 ? -18.516 -12.426 20.227 1.00 86.44 200 ILE A C 1
ATOM 1677 O O . ILE A 1 200 ? -18.496 -13.464 20.890 1.00 86.44 200 ILE A O 1
ATOM 1681 N N . THR A 1 201 ? -19.650 -11.852 19.808 1.00 84.31 201 THR A N 1
ATOM 1682 C CA . THR A 1 201 ? -21.004 -12.277 20.212 1.00 84.31 201 THR A CA 1
ATOM 1683 C C . THR A 1 201 ? -21.820 -12.994 19.126 1.00 84.31 201 THR A C 1
ATOM 1685 O O . THR A 1 201 ? -22.993 -13.302 19.359 1.00 84.31 201 THR A O 1
ATOM 1688 N N . MET A 1 202 ? -21.204 -13.287 17.974 1.00 76.19 202 MET A N 1
ATOM 1689 C CA . MET A 1 202 ? -21.730 -14.156 16.906 1.00 76.19 202 MET A CA 1
ATOM 1690 C C . MET A 1 202 ? -21.569 -15.647 17.221 1.00 76.19 202 MET A C 1
ATOM 1692 O O . MET A 1 202 ? -22.519 -16.400 16.903 1.00 76.19 202 MET A O 1
#

Secondary structure (DSSP, 8-state):
------TTSSS-EEEEE-TT--SSTT-HHHHHHHHTT-EE---S----TTEEEEETTTTEEEE-BTTB--S--GGGSEE-HHHHHHHHHHHHHTTT-------HHHHHHHHHHHHHHHHHHHHHHHHHHHHHHT---HHHHHHHHHHHHHH-HHHHHH-TT--HHHHHHHHTSHHHHHHHHHHHHTT--HHHHHHTHHHHH-

Radius of gyration: 31.92 Å; chains: 1; bounding box: 68×38×79 Å